Protein AF-A0A7S2WF99-F1 (afdb_monomer_lite)

pLDDT: mean 79.45, std 15.87, range [31.8, 95.88]

Foldseek 3Di:
DDPPPPPPPPPLPQPVDDDCVVLVDDPQAWEKAKQVADPRVRPSFAEAEAQWKDDWTKIFTPDLPAFDQFQKKAKDWDWDPVQDQVPQKDKAFPPQNRMRGRPHGIGIMMIGGYHPRDFDKTWIDMDMDTHGDPPDPDHRHDTHGIGIYGYHYDDPPPWDWDWPDFPDDDVPDDDTDIDTDTDTRD

Radius of gyration: 21.78 Å; chains: 1; bounding box: 72×34×75 Å

Secondary structure (DSSP, 8-state):
---------------TT--GGGGT--TTSB-EEETT-BTTTTBT-EEEETTEE---EEEEES-TTS--SSSEEEEEEEE-GGG--TT-EEEE-TTTTTEEETT-SEEEEEEEEPTTPPSEEEEEEEEEEEEPPTT-SS--BPPPPPEEEEEEPPPTT----EEPPPPP--TTPPPPPP-EE-TT--

Organism: NCBI:txid96639

Sequence (186 aa):
YNTASSSLAYTARSYGVLNRAYLGFTRSRKQLLVNSYNPQNMNNRIVVWDCSQTKDIVISTESTSKPLSAKKVVFTPTTNTRTSDSGKLAYTSEINSFTLWQDEYSINFRVAAKIDLSKGLYYIDWTIDESRQDGLSDNAYNKPVKTLVEVVAKTSKKYKFAVSTIPAVYKGGESAPLKISIDNAP

Structure (mmCIF, N/CA/C/O backbone):
data_AF-A0A7S2WF99-F1
#
_entry.id   AF-A0A7S2WF99-F1
#
loop_
_atom_site.group_PDB
_atom_site.id
_atom_site.type_symbol
_atom_site.label_atom_id
_atom_site.label_alt_id
_atom_site.label_comp_id
_atom_site.label_asym_id
_atom_site.label_entity_id
_atom_site.label_seq_id
_atom_site.pdbx_PDB_ins_code
_atom_site.Cartn_x
_atom_site.Cartn_y
_atom_site.Cartn_z
_atom_site.occupancy
_atom_site.B_iso_or_equiv
_atom_site.auth_seq_id
_atom_site.auth_comp_id
_atom_site.auth_asym_id
_atom_site.auth_atom_id
_atom_site.pdbx_PDB_model_num
ATOM 1 N N . TYR A 1 1 ? 10.616 2.232 49.472 1.00 34.25 1 TYR A N 1
ATOM 2 C CA . TYR A 1 1 ? 9.801 1.908 48.286 1.00 34.25 1 TYR A CA 1
ATOM 3 C C . TYR A 1 1 ? 10.646 2.151 47.049 1.00 34.25 1 TYR A C 1
ATOM 5 O O . TYR A 1 1 ? 10.997 3.289 46.779 1.00 34.25 1 TYR A O 1
ATOM 13 N N . ASN A 1 2 ? 11.081 1.070 46.402 1.00 31.80 2 ASN A N 1
ATOM 14 C CA . ASN A 1 2 ? 12.032 1.067 45.291 1.00 31.80 2 ASN A CA 1
ATOM 15 C C . ASN A 1 2 ? 11.233 1.121 43.977 1.00 31.80 2 ASN A C 1
ATOM 17 O O . ASN A 1 2 ? 10.529 0.163 43.661 1.00 31.80 2 ASN A O 1
ATOM 21 N N . THR A 1 3 ? 11.279 2.228 43.236 1.00 40.91 3 THR A N 1
ATOM 22 C CA . THR A 1 3 ? 10.693 2.309 41.892 1.00 40.91 3 THR A CA 1
ATOM 23 C C . THR A 1 3 ? 11.719 1.805 40.887 1.00 40.91 3 THR A C 1
ATOM 25 O O . THR A 1 3 ? 12.561 2.548 40.390 1.00 40.91 3 THR A O 1
ATOM 28 N N . ALA A 1 4 ? 11.652 0.509 40.586 1.00 40.47 4 ALA A N 1
ATOM 29 C CA . ALA A 1 4 ? 12.336 -0.055 39.434 1.00 40.47 4 ALA A CA 1
ATOM 30 C C . ALA A 1 4 ? 11.745 0.576 38.163 1.00 40.47 4 ALA A C 1
ATOM 32 O O . ALA A 1 4 ? 10.717 0.141 37.649 1.00 40.47 4 ALA A O 1
ATOM 33 N N . SER A 1 5 ? 12.385 1.638 37.673 1.00 44.16 5 SER A N 1
ATOM 34 C CA . SER A 1 5 ? 12.210 2.095 36.300 1.00 44.16 5 SER A CA 1
ATOM 35 C C . SER A 1 5 ? 12.820 1.023 35.406 1.00 44.16 5 SER A C 1
ATOM 37 O O . SER A 1 5 ? 14.033 0.981 35.199 1.00 44.16 5 SER A O 1
ATOM 39 N N . SER A 1 6 ? 11.992 0.090 34.937 1.00 44.34 6 SER A N 1
ATOM 40 C CA . SER A 1 6 ? 12.369 -0.822 33.866 1.00 44.34 6 SER A CA 1
ATOM 41 C C . SER A 1 6 ? 12.525 0.011 32.596 1.00 44.34 6 SER A C 1
ATOM 43 O O . SER A 1 6 ? 11.575 0.168 31.822 1.00 44.34 6 SER A O 1
ATOM 45 N N . SER A 1 7 ? 13.708 0.591 32.390 1.00 47.19 7 SER A N 1
ATOM 46 C CA . SER A 1 7 ? 14.093 1.060 31.070 1.00 47.19 7 SER A CA 1
ATOM 47 C C . SER A 1 7 ? 14.079 -0.172 30.169 1.00 47.19 7 SER A C 1
ATOM 49 O O . SER A 1 7 ? 14.933 -1.053 30.244 1.00 47.19 7 SER A O 1
ATOM 51 N N . LEU A 1 8 ? 13.028 -0.293 29.359 1.00 47.69 8 LEU A N 1
ATOM 52 C CA . LEU A 1 8 ? 13.036 -1.195 28.220 1.00 47.69 8 LEU A CA 1
ATOM 53 C C . LEU A 1 8 ? 14.252 -0.776 27.396 1.00 47.69 8 LEU A C 1
ATOM 55 O O . LEU A 1 8 ? 14.248 0.283 26.769 1.00 47.69 8 LEU A O 1
ATOM 59 N N . ALA A 1 9 ? 15.328 -1.554 27.490 1.00 40.69 9 ALA A N 1
ATOM 60 C CA . ALA A 1 9 ? 16.540 -1.344 26.727 1.00 40.69 9 ALA A CA 1
ATOM 61 C C . ALA A 1 9 ? 16.205 -1.611 25.257 1.00 40.69 9 ALA A C 1
ATOM 63 O O . ALA A 1 9 ? 16.374 -2.716 24.743 1.00 40.69 9 ALA A O 1
ATOM 64 N N . TYR A 1 10 ? 15.670 -0.602 24.573 1.00 42.94 10 TYR A N 1
ATOM 65 C CA . TYR A 1 10 ? 15.551 -0.629 23.129 1.00 42.94 10 TYR A CA 1
ATOM 66 C C . TYR A 1 10 ? 16.974 -0.682 22.583 1.00 42.94 10 TYR A C 1
ATOM 68 O O . TYR A 1 10 ? 17.697 0.312 22.585 1.00 42.94 10 TYR A O 1
ATOM 76 N N . THR A 1 11 ? 17.396 -1.862 22.130 1.00 42.25 11 THR A N 1
ATOM 77 C CA . THR A 1 11 ? 18.611 -1.996 21.326 1.00 42.25 11 THR A CA 1
ATOM 78 C C . THR A 1 11 ? 18.305 -1.398 19.956 1.00 42.25 11 THR A C 1
ATOM 80 O O . THR A 1 11 ? 17.969 -2.104 19.007 1.00 42.25 11 THR A O 1
ATOM 83 N N . ALA A 1 12 ? 18.341 -0.071 19.859 1.00 47.31 12 ALA A N 1
ATOM 84 C CA . ALA A 1 12 ? 18.251 0.617 18.586 1.00 47.31 12 ALA A CA 1
ATOM 85 C C . ALA A 1 12 ? 19.582 0.410 17.857 1.00 47.31 12 ALA A C 1
ATOM 87 O O . ALA A 1 12 ? 20.605 0.986 18.218 1.00 47.31 12 ALA A O 1
ATOM 88 N N . ARG A 1 13 ? 19.587 -0.452 16.837 1.00 49.25 13 ARG A N 1
ATOM 89 C CA . ARG A 1 13 ? 20.721 -0.546 15.914 1.00 49.25 13 ARG A CA 1
ATOM 90 C C . ARG A 1 13 ? 20.650 0.665 14.984 1.00 49.25 13 ARG A C 1
ATOM 92 O O . ARG A 1 13 ? 19.796 0.720 14.104 1.00 49.25 13 ARG A O 1
ATOM 99 N N . SER A 1 14 ? 21.499 1.663 15.219 1.00 44.69 14 SER A N 1
ATOM 100 C CA . SER A 1 14 ? 21.560 2.886 14.417 1.00 44.69 14 SER A CA 1
ATOM 101 C C . SER A 1 14 ? 22.233 2.610 13.070 1.00 44.69 14 SER A C 1
ATOM 103 O O . SER A 1 14 ? 23.435 2.751 12.883 1.00 44.69 14 SER A O 1
ATOM 105 N N . TYR A 1 15 ? 21.434 2.228 12.083 1.00 55.12 15 TYR A N 1
ATOM 106 C CA . TYR A 1 15 ? 21.870 2.068 10.698 1.00 55.12 15 TYR A CA 1
ATOM 107 C C . TYR A 1 15 ? 21.683 3.364 9.895 1.00 55.12 15 TYR A C 1
ATOM 109 O O . TYR A 1 15 ? 21.135 3.345 8.796 1.00 55.12 15 TYR A O 1
ATOM 117 N N . GLY A 1 16 ? 22.106 4.501 10.463 1.00 53.09 16 GLY A N 1
ATOM 118 C CA . GLY A 1 16 ? 21.760 5.845 9.973 1.00 53.09 16 GLY A CA 1
ATOM 119 C C . GLY A 1 16 ? 22.173 6.145 8.527 1.00 53.09 16 GLY A C 1
ATOM 120 O O . GLY A 1 16 ? 21.598 7.040 7.920 1.00 53.09 16 GLY A O 1
ATOM 121 N N . VAL A 1 17 ? 23.126 5.387 7.967 1.00 58.69 17 VAL A N 1
ATOM 122 C CA . VAL A 1 17 ? 23.560 5.493 6.565 1.00 58.69 17 VAL A CA 1
ATOM 123 C C . VAL A 1 17 ? 23.993 4.115 6.030 1.00 58.69 17 VAL A C 1
ATOM 125 O O . VAL A 1 17 ? 25.152 3.902 5.679 1.00 58.69 17 VAL A O 1
ATOM 128 N N . LEU A 1 18 ? 23.098 3.121 5.996 1.00 62.00 18 LEU A N 1
ATOM 129 C CA . LEU A 1 18 ? 23.400 1.883 5.259 1.00 62.00 18 LEU A CA 1
ATOM 130 C C . LEU A 1 18 ? 23.209 2.086 3.752 1.00 62.00 18 LEU A C 1
ATOM 132 O O . LEU A 1 18 ? 22.258 2.729 3.305 1.00 62.00 18 LEU A O 1
ATOM 136 N N . ASN A 1 19 ? 24.094 1.475 2.962 1.00 67.56 19 ASN A N 1
ATOM 137 C CA . ASN A 1 19 ? 23.971 1.427 1.507 1.00 67.56 19 ASN A CA 1
ATOM 138 C C . ASN A 1 19 ? 22.624 0.790 1.105 1.00 67.56 19 ASN A C 1
ATOM 140 O O . ASN A 1 19 ? 22.211 -0.219 1.673 1.00 67.56 19 ASN A O 1
ATOM 144 N N . ARG A 1 20 ? 21.951 1.345 0.093 1.00 68.69 20 ARG A N 1
ATOM 145 C CA . ARG A 1 20 ? 20.668 0.846 -0.440 1.00 68.69 20 ARG A CA 1
ATOM 146 C C . ARG A 1 20 ? 20.719 -0.627 -0.867 1.00 68.69 20 ARG A C 1
ATOM 148 O O . ARG A 1 20 ? 19.699 -1.307 -0.798 1.00 68.69 20 ARG A O 1
ATOM 155 N N . ALA A 1 21 ? 21.900 -1.143 -1.211 1.00 67.25 21 ALA A N 1
ATOM 156 C CA . ALA A 1 21 ? 22.116 -2.568 -1.464 1.00 67.25 21 ALA A CA 1
ATOM 157 C C . ALA A 1 21 ? 21.707 -3.465 -0.276 1.00 67.25 21 ALA A C 1
ATOM 159 O O . ALA A 1 21 ? 21.207 -4.565 -0.494 1.00 67.25 21 ALA A O 1
ATOM 160 N N . TYR A 1 22 ? 21.820 -2.986 0.971 1.00 69.25 22 TYR A N 1
ATOM 161 C CA . TYR A 1 22 ? 21.374 -3.719 2.168 1.00 69.25 22 TYR A CA 1
ATOM 162 C C . TYR A 1 22 ? 19.854 -3.900 2.240 1.00 69.25 22 TYR A C 1
ATOM 164 O O . TYR A 1 22 ? 19.371 -4.790 2.934 1.00 69.25 22 TYR A O 1
ATOM 172 N N . LEU A 1 23 ? 19.097 -3.072 1.518 1.00 74.00 23 LEU A N 1
ATOM 173 C CA . LEU A 1 23 ? 17.644 -3.177 1.394 1.00 74.00 23 LEU A CA 1
ATOM 174 C C . LEU A 1 23 ? 17.227 -3.984 0.153 1.00 74.00 23 LEU A C 1
ATOM 176 O O . LEU A 1 23 ? 16.040 -4.068 -0.154 1.00 74.00 23 LEU A O 1
ATOM 180 N N . GLY A 1 24 ? 18.193 -4.580 -0.558 1.00 73.06 24 GLY A N 1
ATOM 181 C CA . GLY A 1 24 ? 17.956 -5.384 -1.755 1.00 73.06 24 GLY A CA 1
ATOM 182 C C . GLY A 1 24 ? 17.803 -4.574 -3.044 1.00 73.06 24 GLY A C 1
ATOM 183 O O . GLY A 1 24 ? 17.372 -5.130 -4.051 1.00 73.06 24 GLY A O 1
ATOM 184 N N . PHE A 1 25 ? 18.151 -3.282 -3.044 1.00 79.06 25 PHE A N 1
ATOM 185 C CA . PHE A 1 25 ? 18.142 -2.473 -4.264 1.00 79.06 25 PHE A CA 1
ATOM 186 C C . PHE A 1 25 ? 19.405 -2.708 -5.093 1.00 79.06 25 PHE A C 1
ATOM 188 O O . PHE A 1 25 ? 20.525 -2.515 -4.615 1.00 79.06 25 PHE A O 1
ATOM 195 N N . THR A 1 26 ? 19.229 -3.082 -6.359 1.00 75.88 26 THR A N 1
ATOM 196 C CA . THR A 1 26 ? 20.331 -3.186 -7.323 1.00 75.88 26 THR A CA 1
ATOM 197 C C . THR A 1 26 ? 20.590 -1.838 -7.996 1.00 75.88 26 THR A C 1
ATOM 199 O O . THR A 1 26 ? 19.666 -1.059 -8.219 1.00 75.88 26 THR A O 1
ATOM 202 N N . ARG A 1 27 ? 21.849 -1.559 -8.367 1.00 69.69 27 ARG A N 1
ATOM 203 C CA . ARG A 1 27 ? 22.227 -0.308 -9.058 1.00 69.69 27 ARG A CA 1
ATOM 204 C C . ARG A 1 27 ? 21.633 -0.172 -10.465 1.00 69.69 27 ARG A C 1
ATOM 206 O O . ARG A 1 27 ? 21.564 0.936 -10.978 1.00 69.69 27 ARG A O 1
ATOM 213 N N . SER A 1 28 ? 21.237 -1.281 -11.088 1.00 78.19 28 SER A N 1
ATOM 214 C CA . SER A 1 28 ? 20.716 -1.318 -12.459 1.00 78.19 28 SER A CA 1
ATOM 215 C C . SER A 1 28 ? 19.230 -0.975 -12.570 1.00 78.19 28 SER A C 1
ATOM 217 O O . SER A 1 28 ? 18.749 -0.751 -13.676 1.00 78.19 28 SER A O 1
ATOM 219 N N . ARG A 1 29 ? 18.494 -0.936 -11.453 1.00 84.62 29 ARG A N 1
ATOM 220 C CA . ARG A 1 29 ? 17.038 -0.762 -11.438 1.00 84.62 29 ARG A CA 1
ATOM 221 C C . ARG A 1 29 ? 16.628 0.446 -10.604 1.00 84.62 29 ARG A C 1
ATOM 223 O O . ARG A 1 29 ? 17.193 0.717 -9.545 1.00 84.62 29 ARG A O 1
ATOM 230 N N . LYS A 1 30 ? 15.607 1.155 -11.073 1.00 87.31 30 LYS A N 1
ATOM 231 C CA . LYS A 1 30 ? 15.006 2.322 -10.423 1.00 87.31 30 LYS A CA 1
ATOM 232 C C . LYS A 1 30 ? 14.176 1.903 -9.209 1.00 87.31 30 LYS A C 1
ATOM 234 O O . LYS A 1 30 ? 13.649 0.791 -9.151 1.00 87.31 30 LYS A O 1
ATOM 239 N N . GLN A 1 31 ? 14.061 2.795 -8.228 1.00 87.44 31 GLN A N 1
ATOM 240 C CA . GLN A 1 31 ? 13.310 2.534 -7.002 1.00 87.44 31 GLN A CA 1
ATOM 241 C C . GLN A 1 31 ? 11.874 3.061 -7.088 1.00 87.44 31 GLN A C 1
ATOM 243 O O . GLN A 1 31 ? 11.608 4.135 -7.631 1.00 87.44 31 GLN A O 1
ATOM 248 N N . LEU A 1 32 ? 10.974 2.287 -6.486 1.00 90.69 32 LEU A N 1
ATOM 249 C CA . LEU A 1 32 ? 9.602 2.662 -6.180 1.00 90.69 32 LEU A CA 1
ATOM 250 C C . LEU A 1 32 ? 9.495 2.931 -4.673 1.00 90.69 32 LEU A C 1
ATOM 252 O O . LEU A 1 32 ? 10.067 2.201 -3.854 1.00 90.69 32 LEU A O 1
ATOM 256 N N . LEU A 1 33 ? 8.802 4.004 -4.317 1.00 91.56 33 LEU A N 1
ATOM 257 C CA . LEU A 1 33 ? 8.634 4.492 -2.955 1.00 91.56 33 LEU A CA 1
ATOM 258 C C . LEU A 1 33 ? 7.179 4.322 -2.536 1.00 91.56 33 LEU A C 1
ATOM 260 O O . LEU A 1 33 ? 6.276 4.750 -3.241 1.00 91.56 33 LEU A O 1
ATOM 264 N N . VAL A 1 34 ? 6.961 3.729 -1.365 1.00 93.62 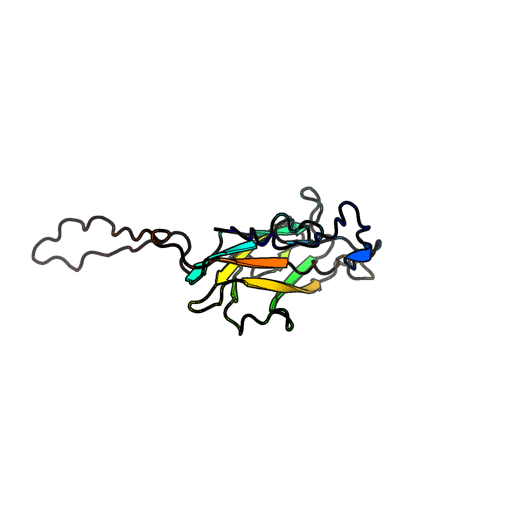34 VAL A N 1
ATOM 265 C CA . VAL A 1 34 ? 5.637 3.601 -0.746 1.00 93.62 34 VAL A CA 1
ATOM 266 C C . VAL A 1 34 ? 5.643 4.459 0.505 1.00 93.62 34 VAL A C 1
ATOM 268 O O . VAL A 1 34 ? 6.455 4.226 1.400 1.00 93.62 34 VAL A O 1
ATOM 271 N N . ASN A 1 35 ? 4.780 5.471 0.547 1.00 94.31 35 ASN A N 1
ATOM 272 C CA . ASN A 1 35 ? 4.708 6.485 1.601 1.00 94.31 35 ASN A CA 1
ATOM 273 C C . ASN A 1 35 ? 6.046 7.188 1.903 1.00 94.31 35 ASN A C 1
ATOM 275 O O . ASN A 1 35 ? 6.250 7.677 3.010 1.00 94.31 35 ASN A O 1
ATOM 279 N N . SER A 1 36 ? 7.014 7.157 0.980 1.00 91.06 36 SER A N 1
ATOM 280 C CA . SER A 1 36 ? 8.409 7.536 1.264 1.00 91.06 36 SER A CA 1
ATOM 281 C C . SER A 1 36 ? 8.964 6.867 2.535 1.00 91.06 36 SER A C 1
ATOM 283 O O . SER A 1 36 ? 9.724 7.477 3.294 1.00 91.06 36 SER A O 1
ATOM 285 N N . TYR A 1 37 ? 8.544 5.624 2.799 1.00 91.44 37 TYR A N 1
ATOM 286 C CA . TYR A 1 37 ? 8.925 4.860 3.980 1.00 91.44 37 TYR A CA 1
ATOM 287 C C . TYR A 1 37 ? 10.422 4.560 3.978 1.00 91.44 37 TYR A C 1
ATOM 289 O O . TYR A 1 37 ? 10.958 4.008 3.012 1.00 91.44 37 TYR A O 1
ATOM 297 N N . ASN A 1 38 ? 11.089 4.882 5.087 1.00 87.38 38 ASN A N 1
ATOM 298 C CA . ASN A 1 38 ? 12.486 4.534 5.295 1.00 87.38 38 ASN A CA 1
ATOM 299 C C . ASN A 1 38 ? 12.595 3.391 6.324 1.00 87.38 38 ASN A C 1
ATOM 301 O O . ASN A 1 38 ? 12.381 3.616 7.516 1.00 87.38 38 ASN A O 1
ATOM 305 N N . PRO A 1 39 ? 12.974 2.169 5.907 1.00 84.56 39 PRO A N 1
ATOM 306 C CA . PRO A 1 39 ? 13.076 1.024 6.811 1.00 84.56 39 PRO A CA 1
ATOM 307 C C . PRO A 1 39 ? 14.236 1.117 7.815 1.00 84.56 39 PRO A C 1
ATOM 309 O O . PRO A 1 39 ? 14.233 0.383 8.798 1.00 84.56 39 PRO A O 1
ATOM 312 N N . GLN A 1 40 ? 15.224 1.996 7.603 1.00 82.94 40 GLN A N 1
ATOM 313 C CA . GLN A 1 40 ? 16.404 2.118 8.474 1.00 82.94 40 GLN A CA 1
ATOM 314 C C . GLN A 1 40 ? 16.092 2.840 9.787 1.00 82.94 40 GLN A C 1
ATOM 316 O O . GLN A 1 40 ? 16.649 2.505 10.828 1.00 82.94 40 GLN A O 1
ATOM 321 N N . ASN A 1 41 ? 15.206 3.834 9.733 1.00 83.56 41 ASN A N 1
ATOM 322 C CA . ASN A 1 41 ? 14.788 4.638 10.885 1.00 83.56 41 ASN A CA 1
ATOM 323 C C . ASN A 1 41 ? 13.273 4.579 11.135 1.00 83.56 41 ASN A C 1
ATOM 325 O O . ASN A 1 41 ? 12.775 5.237 12.041 1.00 83.56 41 ASN A O 1
ATOM 329 N N . MET A 1 42 ? 12.546 3.778 10.349 1.00 86.69 42 MET A N 1
ATOM 330 C CA . MET A 1 42 ? 11.092 3.613 10.404 1.00 86.69 42 MET A CA 1
ATOM 331 C C . MET A 1 42 ? 10.299 4.910 10.158 1.00 86.69 42 MET A C 1
ATOM 333 O O . MET A 1 42 ? 9.113 4.985 10.504 1.00 86.69 42 MET A O 1
ATOM 337 N N . ASN A 1 43 ? 10.922 5.922 9.546 1.00 88.62 43 ASN A N 1
ATOM 338 C CA . ASN A 1 43 ? 10.244 7.164 9.191 1.00 88.62 43 ASN A CA 1
ATOM 339 C C . ASN A 1 43 ? 9.182 6.912 8.123 1.00 88.62 43 ASN A C 1
ATOM 341 O O . ASN A 1 43 ? 9.361 6.083 7.230 1.00 88.62 43 ASN A O 1
ATOM 345 N N . ASN A 1 44 ? 8.085 7.664 8.215 1.00 90.94 44 ASN A N 1
ATOM 346 C CA . ASN A 1 44 ? 6.911 7.539 7.350 1.00 90.94 44 ASN A CA 1
ATOM 347 C C . ASN A 1 44 ? 6.292 6.130 7.348 1.00 90.94 44 ASN A C 1
ATOM 349 O O . ASN A 1 44 ? 5.772 5.661 6.334 1.00 90.94 44 ASN A O 1
ATOM 353 N N . ARG A 1 45 ? 6.345 5.422 8.485 1.00 93.69 45 ARG A N 1
ATOM 354 C CA . ARG A 1 45 ? 5.524 4.218 8.673 1.00 93.69 45 ARG A CA 1
ATOM 355 C C . ARG A 1 45 ? 4.042 4.576 8.573 1.00 93.69 45 ARG A C 1
ATOM 357 O O . ARG A 1 45 ? 3.634 5.684 8.925 1.00 93.69 45 ARG A O 1
ATOM 364 N N . ILE A 1 46 ? 3.240 3.629 8.114 1.00 94.50 46 ILE A N 1
ATOM 365 C CA . ILE A 1 46 ? 1.795 3.799 8.011 1.00 94.50 46 ILE A CA 1
ATOM 366 C C . ILE A 1 46 ? 1.205 3.580 9.400 1.00 94.50 46 ILE A C 1
ATOM 368 O O . ILE A 1 46 ? 1.460 2.550 10.011 1.00 94.50 46 ILE A O 1
ATOM 372 N N . VAL A 1 47 ? 0.423 4.530 9.903 1.00 92.81 47 VAL A N 1
ATOM 373 C CA . VAL A 1 47 ? -0.253 4.396 11.198 1.00 92.81 47 VAL A CA 1
ATOM 374 C C . VAL A 1 47 ? -1.749 4.300 10.953 1.00 92.81 47 VAL A C 1
ATOM 376 O O . VAL A 1 47 ? -2.358 5.232 10.422 1.00 92.81 47 VAL A O 1
ATOM 379 N N . VAL A 1 48 ? -2.342 3.181 11.354 1.00 91.56 48 VAL A N 1
ATOM 380 C CA . VAL A 1 48 ? -3.778 2.918 11.239 1.00 91.56 48 VAL A CA 1
ATOM 381 C C . VAL A 1 48 ? -4.339 2.582 12.614 1.00 91.56 48 VAL A C 1
ATOM 383 O O . VAL A 1 48 ? -3.647 2.044 13.477 1.00 91.56 48 VAL A O 1
ATOM 386 N N . TRP A 1 49 ? -5.588 2.958 12.848 1.00 87.69 49 TRP A N 1
ATOM 387 C CA . TRP A 1 49 ? -6.255 2.674 14.109 1.00 87.69 49 TRP A CA 1
ATOM 388 C C . TRP A 1 49 ? -7.134 1.454 13.919 1.00 87.69 49 TRP A C 1
ATOM 390 O O . TRP A 1 49 ? -7.668 1.240 12.833 1.00 87.69 49 TRP A O 1
ATOM 400 N N . ASP A 1 50 ? -7.291 0.666 14.973 1.00 84.62 50 ASP A N 1
ATOM 401 C CA . ASP A 1 50 ? -8.233 -0.446 14.941 1.00 84.62 50 ASP A CA 1
ATOM 402 C C . ASP A 1 50 ? -9.642 0.041 14.535 1.00 84.62 50 ASP A C 1
ATOM 404 O O . ASP A 1 50 ? -10.127 1.090 14.997 1.00 84.62 50 ASP A O 1
ATOM 408 N N . CYS A 1 51 ? -10.279 -0.721 13.643 1.00 85.25 51 CYS A N 1
ATOM 409 C CA . CYS A 1 51 ? -11.567 -0.412 13.025 1.00 85.25 51 CYS A CA 1
ATOM 410 C C . CYS A 1 51 ? -11.578 0.915 12.227 1.00 85.25 51 CYS A C 1
ATOM 412 O O . CYS A 1 51 ? -12.595 1.612 12.213 1.00 85.25 51 CYS A O 1
ATOM 414 N N . SER A 1 52 ? -10.458 1.293 11.597 1.00 86.62 52 SER A N 1
ATOM 415 C CA . SER A 1 52 ? -10.299 2.543 10.835 1.00 86.62 52 SER A CA 1
ATOM 416 C C . SER A 1 52 ? -9.644 2.325 9.479 1.00 86.62 52 SER A C 1
ATOM 418 O O . SER A 1 52 ? -8.920 1.353 9.268 1.00 86.62 52 SER A O 1
ATOM 420 N N . GLN A 1 53 ? -9.806 3.315 8.601 1.00 90.69 53 GLN A N 1
ATOM 421 C CA . GLN A 1 53 ? -9.002 3.470 7.391 1.00 90.69 53 GLN A CA 1
ATOM 422 C C . GLN A 1 53 ? -7.995 4.625 7.540 1.00 90.69 53 GLN A C 1
ATOM 424 O O . GLN A 1 53 ? -8.175 5.527 8.365 1.00 90.69 53 GLN A O 1
ATOM 429 N N . THR A 1 54 ? -6.896 4.584 6.791 1.00 91.81 54 THR A N 1
ATOM 430 C CA . THR A 1 54 ? -5.968 5.711 6.641 1.00 91.81 54 THR A CA 1
ATOM 431 C C . THR A 1 54 ? -6.496 6.740 5.641 1.00 91.81 54 THR A C 1
ATOM 433 O O . THR A 1 54 ? -7.374 6.452 4.834 1.00 91.81 54 THR A O 1
ATOM 436 N N . LYS A 1 55 ? -5.886 7.930 5.629 1.00 90.06 55 LYS A N 1
ATOM 437 C CA . LYS A 1 55 ? -5.956 8.824 4.463 1.00 90.06 55 LYS A CA 1
ATOM 438 C C . LYS A 1 55 ? -5.198 8.218 3.276 1.00 90.06 55 LYS A C 1
ATOM 440 O O . LYS A 1 55 ? -4.539 7.188 3.432 1.00 90.06 55 LYS A O 1
ATOM 445 N N . ASP A 1 56 ? -5.280 8.881 2.125 1.00 93.06 56 ASP A N 1
ATOM 446 C CA . ASP A 1 56 ? -4.525 8.516 0.927 1.00 93.06 56 ASP A CA 1
ATOM 447 C C . ASP A 1 56 ? -3.021 8.474 1.214 1.00 93.06 56 ASP A C 1
ATOM 449 O O . ASP A 1 56 ? -2.435 9.406 1.771 1.00 93.06 56 ASP A O 1
ATOM 453 N N . ILE A 1 57 ? -2.418 7.358 0.829 1.00 94.94 57 ILE A N 1
ATOM 454 C CA . ILE A 1 57 ? -0.998 7.057 0.925 1.00 94.94 57 ILE A CA 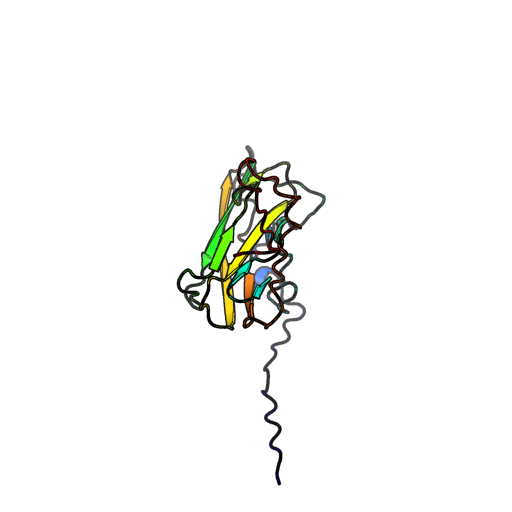1
ATOM 455 C C . ILE A 1 57 ? -0.460 6.964 -0.492 1.00 94.94 57 ILE A C 1
ATOM 457 O O . ILE A 1 57 ? -1.050 6.310 -1.350 1.00 94.94 57 ILE A O 1
ATOM 461 N N . VAL A 1 58 ? 0.683 7.596 -0.723 1.00 94.44 58 VAL A N 1
ATOM 462 C CA . VAL A 1 58 ? 1.257 7.730 -2.058 1.00 94.44 58 VAL A CA 1
ATOM 463 C C . VAL A 1 58 ? 2.218 6.578 -2.349 1.00 94.44 58 VAL A C 1
ATOM 465 O O . VAL A 1 58 ? 3.080 6.255 -1.528 1.00 94.44 58 VAL A O 1
ATOM 468 N N . ILE A 1 59 ? 2.108 5.990 -3.538 1.00 93.75 59 ILE A N 1
ATOM 469 C CA . ILE A 1 59 ? 3.158 5.182 -4.164 1.00 93.75 59 ILE A CA 1
ATOM 470 C C . ILE A 1 59 ? 3.708 5.995 -5.329 1.00 93.75 59 ILE A C 1
ATOM 472 O O . ILE A 1 59 ? 2.943 6.412 -6.195 1.00 93.75 59 ILE A O 1
ATOM 476 N N . SER A 1 60 ? 5.015 6.227 -5.365 1.00 91.62 60 SER A N 1
ATOM 477 C CA . SER A 1 60 ? 5.654 7.049 -6.393 1.00 91.62 60 SER A CA 1
ATOM 478 C C . SER A 1 60 ? 6.952 6.431 -6.894 1.00 91.62 60 SER A C 1
ATOM 480 O O . SER A 1 60 ? 7.526 5.524 -6.283 1.00 91.62 60 SER A O 1
ATOM 482 N N . THR A 1 61 ? 7.464 6.957 -8.000 1.00 88.50 61 THR A N 1
ATOM 483 C CA . THR A 1 61 ? 8.868 6.745 -8.357 1.00 88.50 61 THR A CA 1
ATOM 484 C C . THR A 1 61 ? 9.771 7.593 -7.447 1.00 88.50 61 THR A C 1
ATOM 486 O O . THR A 1 61 ? 9.310 8.481 -6.726 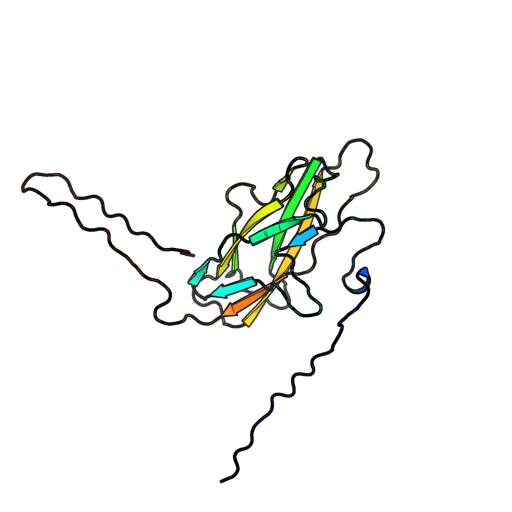1.00 88.50 61 THR A O 1
ATOM 489 N N . GLU A 1 62 ? 11.078 7.324 -7.453 1.00 81.75 62 GLU A N 1
ATOM 490 C CA . GLU A 1 62 ? 12.062 8.142 -6.725 1.00 81.75 62 GLU A CA 1
ATOM 491 C C . GLU A 1 62 ? 12.139 9.599 -7.223 1.00 81.75 62 GLU A C 1
ATOM 493 O O . GLU A 1 62 ? 12.580 10.482 -6.492 1.00 81.75 62 GLU A O 1
ATOM 498 N N . SER A 1 63 ? 11.709 9.869 -8.458 1.00 75.62 63 SER A N 1
ATOM 499 C CA . SER A 1 63 ? 11.795 11.191 -9.071 1.00 75.62 63 SER A CA 1
ATOM 500 C C . SER A 1 63 ? 10.403 11.729 -9.363 1.00 75.62 63 SER A C 1
ATOM 502 O O . SER A 1 63 ? 9.725 11.270 -10.272 1.00 75.62 63 SER A O 1
ATOM 504 N N . THR A 1 64 ? 10.012 12.778 -8.645 1.00 69.81 64 THR A N 1
ATOM 505 C CA . THR A 1 64 ? 8.744 13.492 -8.868 1.00 69.81 64 THR A CA 1
ATOM 506 C C . THR A 1 64 ? 8.690 14.254 -10.194 1.00 69.81 64 THR A C 1
ATOM 508 O O . THR A 1 64 ? 7.635 14.742 -10.572 1.00 69.81 64 THR A O 1
ATOM 511 N N . SER A 1 65 ? 9.819 14.371 -10.896 1.00 76.12 65 SER A N 1
ATOM 512 C CA . SER A 1 65 ? 9.955 15.090 -12.164 1.00 76.12 65 SER A CA 1
ATOM 513 C C . SER A 1 65 ? 10.140 14.174 -13.369 1.00 76.12 65 SER A C 1
ATOM 515 O O . SER A 1 65 ? 10.271 14.669 -14.488 1.00 76.12 65 SER A O 1
ATOM 517 N N . LYS A 1 66 ? 10.181 12.851 -13.166 1.00 76.44 66 LYS A N 1
ATOM 518 C CA . LYS A 1 66 ? 10.334 11.889 -14.256 1.00 76.44 66 LYS A CA 1
ATOM 519 C C . LYS A 1 66 ? 9.197 10.867 -14.230 1.00 76.44 66 LYS A C 1
ATOM 521 O O . LYS A 1 66 ? 9.041 10.188 -13.212 1.00 76.44 66 LYS A O 1
ATOM 526 N N . PRO A 1 67 ? 8.456 10.725 -15.342 1.00 80.75 67 PRO A N 1
ATOM 527 C CA . PRO A 1 67 ? 7.451 9.682 -15.475 1.00 80.75 67 PRO A CA 1
ATOM 528 C C . PRO A 1 67 ? 8.070 8.281 -15.387 1.00 80.75 67 PRO A C 1
ATOM 530 O O . PRO A 1 67 ? 9.301 8.097 -15.387 1.00 80.75 67 PRO A O 1
ATOM 533 N N . LEU A 1 68 ? 7.207 7.270 -15.322 1.00 88.25 68 LEU A N 1
ATOM 534 C CA . LEU A 1 68 ? 7.631 5.880 -15.416 1.00 88.25 68 LEU A CA 1
ATOM 535 C C . LEU A 1 68 ? 8.373 5.626 -16.743 1.00 88.25 68 LEU A C 1
ATOM 537 O O . LEU A 1 68 ? 8.043 6.151 -17.801 1.00 88.25 68 LEU A O 1
ATOM 541 N N . SER A 1 69 ? 9.411 4.792 -16.691 1.00 87.50 69 SER A N 1
ATOM 542 C CA . SER A 1 69 ? 10.123 4.319 -17.890 1.00 87.50 69 SER A CA 1
ATOM 543 C C . SER A 1 69 ? 9.486 3.075 -18.502 1.00 87.50 69 SER A C 1
ATOM 545 O O . SER A 1 69 ? 9.793 2.730 -19.633 1.00 87.50 69 SER A O 1
ATOM 547 N N . ALA A 1 70 ? 8.624 2.396 -17.749 1.00 89.12 70 ALA A N 1
ATOM 548 C CA . ALA A 1 70 ? 7.804 1.293 -18.228 1.00 89.12 70 ALA A CA 1
ATOM 549 C C . ALA A 1 70 ? 6.438 1.819 -18.700 1.00 89.12 70 ALA A C 1
ATOM 551 O O . ALA A 1 70 ? 6.023 2.898 -18.279 1.00 89.12 70 ALA A O 1
ATOM 552 N N . LYS A 1 71 ? 5.705 1.037 -19.510 1.00 91.62 71 LYS A N 1
ATOM 553 C CA . LYS A 1 71 ? 4.335 1.390 -19.938 1.00 91.62 71 LYS A CA 1
ATOM 554 C C . LYS A 1 71 ? 3.379 1.447 -18.741 1.00 91.62 71 LYS A C 1
ATOM 556 O O . LYS A 1 71 ? 2.532 2.333 -18.657 1.00 91.62 71 LYS A O 1
ATOM 561 N N . LYS A 1 72 ? 3.517 0.491 -17.816 1.00 92.88 72 LYS A N 1
ATOM 562 C CA . LYS A 1 72 ? 2.823 0.480 -16.521 1.00 92.88 72 LYS A CA 1
ATOM 563 C C . LYS A 1 72 ? 3.521 -0.429 -15.516 1.00 92.88 72 LYS A C 1
ATOM 565 O O . LYS A 1 72 ? 4.209 -1.377 -15.903 1.00 92.88 72 LYS A O 1
ATOM 570 N N . VAL A 1 73 ? 3.277 -0.172 -14.236 1.00 94.25 73 VAL A N 1
ATOM 571 C CA . VAL A 1 73 ? 3.668 -1.036 -13.118 1.00 94.25 73 VAL A CA 1
ATOM 572 C C . VAL A 1 73 ? 2.439 -1.318 -12.259 1.00 94.25 73 VAL A C 1
ATOM 574 O O . VAL A 1 73 ? 1.798 -0.388 -11.772 1.00 94.25 73 VAL A O 1
ATOM 577 N N . VAL A 1 74 ? 2.119 -2.595 -12.066 1.00 95.88 74 VAL A N 1
ATOM 578 C CA . VAL A 1 74 ? 1.030 -3.055 -11.197 1.00 95.88 74 VAL A CA 1
ATOM 579 C C . VAL A 1 74 ? 1.617 -3.494 -9.862 1.00 95.88 74 VAL A C 1
ATOM 581 O O . VAL A 1 74 ? 2.523 -4.324 -9.817 1.00 95.88 74 VAL A O 1
ATOM 584 N N . PHE A 1 75 ? 1.102 -2.944 -8.768 1.00 95.81 75 PHE A N 1
ATOM 585 C CA . PHE A 1 75 ? 1.513 -3.270 -7.409 1.00 95.81 75 PHE A CA 1
ATOM 586 C C . PHE A 1 75 ? 0.536 -4.268 -6.797 1.00 95.81 75 PHE A C 1
ATOM 588 O O . PHE A 1 75 ? -0.674 -4.080 -6.853 1.00 95.81 75 PHE A O 1
ATOM 595 N N . THR A 1 76 ? 1.053 -5.309 -6.154 1.00 95.69 76 THR A N 1
ATOM 596 C CA . THR A 1 76 ? 0.217 -6.236 -5.383 1.00 95.69 76 THR A CA 1
ATOM 597 C C . THR A 1 76 ? 0.688 -6.245 -3.928 1.00 95.69 76 THR A C 1
ATOM 599 O O . THR A 1 76 ? 1.773 -6.776 -3.646 1.00 95.69 76 THR A O 1
ATOM 602 N N . PRO A 1 77 ? -0.078 -5.627 -3.007 1.00 94.75 77 PRO A N 1
ATOM 603 C CA . PRO A 1 77 ? 0.204 -5.676 -1.580 1.00 94.75 77 PRO A CA 1
ATOM 604 C C . PRO A 1 77 ? -0.226 -7.023 -0.992 1.00 94.75 77 PRO A C 1
ATOM 606 O O . PRO A 1 77 ? -1.307 -7.534 -1.281 1.00 94.75 77 PRO A O 1
ATOM 609 N N . THR A 1 78 ? 0.616 -7.591 -0.137 1.00 92.38 78 THR A N 1
ATOM 610 C CA . THR A 1 78 ? 0.362 -8.862 0.552 1.00 92.38 78 THR A CA 1
ATOM 611 C C . THR A 1 78 ? 0.791 -8.771 2.009 1.00 92.38 78 THR A C 1
ATOM 613 O O . THR A 1 78 ? 1.704 -8.021 2.354 1.00 92.38 78 THR A O 1
ATOM 616 N N . THR A 1 79 ? 0.148 -9.539 2.883 1.00 88.50 79 THR A N 1
ATOM 617 C CA . THR A 1 79 ? 0.577 -9.635 4.279 1.00 88.50 79 THR A CA 1
ATOM 618 C C . THR A 1 79 ? 1.875 -10.428 4.380 1.00 88.50 79 THR A C 1
ATOM 620 O O . THR A 1 79 ? 2.000 -11.528 3.840 1.00 88.50 79 THR A O 1
ATOM 623 N N . ASN A 1 80 ? 2.829 -9.911 5.151 1.00 87.88 80 ASN A N 1
ATOM 624 C CA . ASN A 1 80 ? 4.028 -10.654 5.513 1.00 87.88 80 ASN A CA 1
ATOM 625 C C . ASN A 1 80 ? 3.705 -11.865 6.405 1.00 87.88 80 ASN A C 1
ATOM 627 O O . ASN A 1 80 ? 3.147 -11.733 7.494 1.00 87.88 80 ASN A O 1
ATOM 631 N N . THR A 1 81 ? 4.150 -13.047 5.984 1.00 85.50 81 THR A N 1
ATOM 632 C CA . THR A 1 81 ? 3.882 -14.322 6.669 1.00 85.50 81 THR A CA 1
ATOM 633 C C . THR A 1 81 ? 4.420 -14.402 8.100 1.00 85.50 81 THR A C 1
ATOM 635 O O . THR A 1 81 ? 3.868 -15.138 8.913 1.00 85.50 81 THR A O 1
ATOM 638 N N . ARG A 1 82 ? 5.471 -13.642 8.447 1.00 83.81 82 ARG A N 1
ATOM 639 C CA . ARG A 1 82 ? 6.048 -13.617 9.808 1.00 83.81 82 ARG A CA 1
ATOM 640 C C . ARG A 1 82 ? 5.271 -12.736 10.782 1.00 83.81 82 ARG A C 1
ATOM 642 O O . ARG A 1 82 ? 5.370 -12.929 11.987 1.00 83.81 82 ARG A O 1
ATOM 649 N N . THR A 1 83 ? 4.527 -11.766 10.264 1.00 84.88 83 THR A N 1
ATOM 650 C CA . THR A 1 83 ? 3.678 -10.849 11.031 1.00 84.88 83 THR A CA 1
ATOM 651 C C . THR A 1 83 ? 2.282 -10.898 10.428 1.00 84.88 83 THR A C 1
ATOM 653 O O . THR A 1 83 ? 1.808 -9.910 9.869 1.00 84.88 83 THR A O 1
ATOM 656 N N . SER A 1 84 ? 1.677 -12.088 10.457 1.00 86.56 84 SER A N 1
ATOM 657 C CA . SER A 1 84 ? 0.366 -12.307 9.858 1.00 86.56 84 SER A CA 1
ATOM 658 C C . SER A 1 84 ? -0.686 -11.449 10.556 1.00 86.56 84 SER A C 1
ATOM 660 O O . SER A 1 84 ? -0.833 -11.474 11.777 1.00 86.56 84 SER A O 1
ATOM 662 N N . ASP A 1 85 ? -1.441 -10.707 9.761 1.00 88.75 85 ASP A N 1
ATOM 663 C CA . ASP A 1 85 ? -2.620 -9.955 10.171 1.00 88.75 85 ASP A CA 1
ATOM 664 C C . ASP A 1 85 ? -3.895 -10.816 10.138 1.00 88.75 85 ASP A C 1
ATOM 666 O O . ASP A 1 85 ? -4.978 -10.326 10.444 1.00 88.75 85 ASP A O 1
ATOM 670 N N . SER A 1 86 ? -3.788 -12.093 9.744 1.00 88.31 86 SER A N 1
ATOM 671 C CA . SER A 1 86 ? -4.930 -12.989 9.509 1.00 88.31 86 SER A CA 1
ATOM 672 C C . SER A 1 86 ? -5.960 -12.429 8.509 1.00 88.31 86 SER A C 1
ATOM 674 O O . SER A 1 86 ? -7.156 -12.680 8.651 1.00 88.31 86 SER A O 1
ATOM 676 N N . GLY A 1 87 ? -5.521 -11.641 7.518 1.00 88.56 87 GLY A N 1
ATOM 677 C CA . GLY A 1 87 ? -6.403 -11.025 6.514 1.00 88.56 87 GLY A CA 1
ATOM 678 C C . GLY A 1 87 ? -7.269 -9.877 7.054 1.00 88.56 87 GLY A C 1
ATOM 679 O O . GLY A 1 87 ? -8.355 -9.594 6.522 1.00 88.56 87 GLY A O 1
ATOM 680 N N . LYS A 1 88 ? -6.830 -9.248 8.150 1.00 91.69 88 LYS A N 1
ATOM 681 C CA . LYS A 1 88 ? -7.525 -8.132 8.806 1.00 91.69 88 LYS A CA 1
ATOM 682 C C . LYS A 1 88 ? -7.021 -6.753 8.384 1.00 91.69 88 LYS A C 1
ATOM 684 O O . LYS A 1 88 ? -7.689 -5.770 8.694 1.00 91.69 88 LYS A O 1
ATOM 689 N N . LEU A 1 89 ? -5.913 -6.658 7.662 1.00 92.88 89 LEU A N 1
ATOM 690 C CA . LEU A 1 89 ? -5.542 -5.474 6.902 1.00 92.88 89 LEU A CA 1
ATOM 691 C C . LEU A 1 89 ? -6.128 -5.587 5.498 1.00 92.88 89 LEU A C 1
ATOM 693 O O . LEU A 1 89 ? -6.019 -6.613 4.828 1.00 92.88 89 LEU A O 1
ATOM 697 N N . ALA A 1 90 ? -6.767 -4.512 5.058 1.00 92.88 90 ALA A N 1
ATOM 698 C CA . ALA A 1 90 ? -7.254 -4.370 3.698 1.00 92.88 90 ALA A CA 1
ATOM 699 C C . ALA A 1 90 ? -6.531 -3.211 3.015 1.00 92.88 90 ALA A C 1
ATOM 701 O O . ALA A 1 90 ? -6.253 -2.181 3.633 1.00 92.88 90 ALA A O 1
ATOM 702 N N . TYR A 1 91 ? -6.245 -3.383 1.729 1.00 93.94 91 TYR A N 1
ATOM 703 C CA . TYR A 1 91 ? -5.559 -2.399 0.903 1.00 93.94 91 TYR A CA 1
ATOM 704 C C . TYR A 1 91 ? -6.483 -2.016 -0.247 1.00 93.94 91 TYR A C 1
ATOM 706 O O . TYR A 1 91 ? -6.967 -2.887 -0.965 1.00 93.94 91 TYR A O 1
ATOM 714 N N . THR A 1 92 ? -6.740 -0.724 -0.419 1.00 93.56 92 THR A N 1
ATOM 715 C CA . THR A 1 92 ? -7.675 -0.223 -1.438 1.00 93.56 92 THR A CA 1
ATOM 716 C C . THR A 1 92 ? -7.021 0.876 -2.261 1.00 93.56 92 THR A C 1
ATOM 718 O O . THR A 1 92 ? -6.307 1.712 -1.721 1.00 93.56 92 THR A O 1
ATOM 721 N N . SER A 1 93 ? -7.237 0.875 -3.574 1.00 92.81 93 SER A N 1
ATOM 722 C CA . SER A 1 93 ? -6.773 1.921 -4.492 1.00 92.81 93 SER A CA 1
ATOM 723 C C . SER A 1 93 ? -7.907 2.206 -5.470 1.00 92.81 93 SER A C 1
ATOM 725 O O . SER A 1 93 ? -8.082 1.480 -6.444 1.00 92.81 93 SER A O 1
ATOM 727 N N . GLU A 1 94 ? -8.732 3.206 -5.154 1.00 82.75 94 GLU A N 1
ATOM 728 C CA . GLU A 1 94 ? -10.011 3.438 -5.846 1.00 82.75 94 GLU A CA 1
ATOM 729 C C . GLU A 1 94 ? -9.830 3.888 -7.298 1.00 82.75 94 GLU A C 1
ATOM 731 O O . GLU A 1 94 ? -10.526 3.407 -8.184 1.00 82.75 94 GLU A O 1
ATOM 736 N N . ILE A 1 95 ? -8.883 4.793 -7.547 1.00 84.00 95 ILE A N 1
ATOM 737 C CA . ILE A 1 95 ? -8.713 5.418 -8.865 1.00 84.00 95 ILE A CA 1
ATOM 738 C C . ILE A 1 95 ? -7.883 4.520 -9.782 1.00 84.00 95 ILE A C 1
ATOM 740 O O . ILE A 1 95 ? -8.270 4.224 -10.908 1.00 84.00 95 ILE A O 1
ATOM 744 N N . ASN A 1 96 ? -6.730 4.070 -9.290 1.00 86.12 96 ASN A N 1
ATOM 745 C CA . ASN A 1 96 ? -5.708 3.456 -10.130 1.00 86.12 96 ASN A CA 1
ATOM 746 C C . ASN A 1 96 ? -5.676 1.928 -10.037 1.00 86.12 96 ASN A C 1
ATOM 748 O O . ASN A 1 96 ? -4.926 1.302 -10.783 1.00 86.12 96 ASN A O 1
ATOM 752 N N . SER A 1 97 ? -6.442 1.306 -9.129 1.00 92.75 97 SER A N 1
ATOM 753 C CA . SER A 1 97 ? -6.420 -0.150 -8.907 1.00 92.75 97 SER A CA 1
ATOM 754 C C . SER A 1 97 ? -4.994 -0.699 -8.763 1.00 92.75 97 SER A C 1
ATOM 756 O O . SER A 1 97 ? -4.629 -1.695 -9.384 1.00 92.75 97 SER A O 1
ATOM 758 N N . PHE A 1 98 ? -4.156 0.005 -7.994 1.00 94.75 98 PHE A N 1
ATOM 759 C CA . PHE A 1 98 ? -2.733 -0.307 -7.826 1.00 94.75 98 PHE A CA 1
ATOM 760 C C . PHE A 1 98 ? -1.910 -0.341 -9.130 1.00 94.75 98 PHE A C 1
ATOM 762 O O . PHE A 1 98 ? -0.869 -0.989 -9.181 1.00 94.75 98 PHE A O 1
ATOM 769 N N . THR A 1 99 ? -2.331 0.357 -10.182 1.00 95.12 99 THR A N 1
ATOM 770 C CA . THR A 1 99 ? -1.598 0.449 -11.453 1.00 95.12 99 THR A CA 1
ATOM 771 C C . THR A 1 99 ? -1.080 1.864 -11.662 1.00 95.12 99 THR A C 1
ATOM 773 O O . THR A 1 99 ? -1.873 2.785 -11.814 1.00 95.12 99 THR A O 1
ATOM 776 N N . LEU A 1 100 ? 0.242 2.030 -11.696 1.00 93.19 100 LEU A N 1
ATOM 777 C CA . LEU A 1 100 ? 0.890 3.287 -12.071 1.00 93.19 100 LEU A CA 1
ATOM 778 C C . LEU A 1 100 ? 1.199 3.255 -13.568 1.00 93.19 100 LEU A C 1
ATOM 780 O O . LEU A 1 100 ? 1.906 2.353 -14.035 1.00 93.19 100 LEU A O 1
ATOM 784 N N . TRP A 1 101 ? 0.662 4.216 -14.312 1.00 92.38 101 TRP A N 1
ATOM 785 C CA . TRP A 1 101 ? 0.849 4.321 -15.761 1.00 92.38 101 TRP A CA 1
ATOM 786 C C . TRP A 1 101 ? 2.050 5.185 -16.133 1.00 92.38 101 TRP A C 1
ATOM 788 O O . TRP A 1 101 ? 2.539 5.963 -15.318 1.00 92.38 101 TRP A O 1
ATOM 798 N N . GLN A 1 102 ? 2.524 5.045 -17.374 1.00 89.44 102 GLN A N 1
ATOM 799 C CA . GLN A 1 102 ? 3.693 5.765 -17.879 1.00 89.44 102 GLN A CA 1
ATOM 800 C C . GLN A 1 102 ? 3.654 7.268 -17.566 1.00 89.44 102 GLN A C 1
ATOM 802 O O . GLN A 1 102 ? 4.621 7.796 -17.027 1.00 89.44 102 GLN A O 1
ATOM 807 N N . ASP A 1 103 ? 2.524 7.921 -17.834 1.00 85.94 103 ASP A N 1
ATOM 808 C CA . ASP A 1 103 ? 2.361 9.374 -17.703 1.00 85.94 103 ASP A CA 1
ATOM 809 C C . ASP A 1 103 ? 2.057 9.842 -16.269 1.00 85.94 103 ASP A C 1
ATOM 811 O O . ASP A 1 103 ? 1.915 11.039 -16.009 1.00 85.94 103 ASP A O 1
ATOM 815 N N . GLU A 1 104 ? 1.969 8.912 -15.318 1.00 87.62 104 GLU A N 1
ATOM 816 C CA . GLU A 1 104 ? 1.690 9.205 -13.920 1.00 87.62 104 GLU A CA 1
ATOM 817 C C . GLU A 1 104 ? 2.978 9.215 -13.087 1.00 87.62 104 GLU A C 1
ATOM 819 O O . GLU A 1 104 ? 3.884 8.394 -13.244 1.00 87.62 104 GLU A O 1
ATOM 824 N N . TYR A 1 105 ? 3.043 10.140 -12.130 1.00 86.75 105 TYR A N 1
ATOM 825 C CA . TYR A 1 105 ? 4.161 10.234 -11.183 1.00 86.75 105 TYR A CA 1
ATOM 826 C C . TYR A 1 105 ? 3.913 9.428 -9.907 1.00 86.75 105 TYR A C 1
ATOM 828 O O . TYR A 1 105 ? 4.854 9.011 -9.221 1.00 86.75 105 TYR A O 1
ATOM 836 N N . SER A 1 106 ? 2.640 9.229 -9.572 1.00 91.25 106 SER A N 1
ATOM 837 C CA . SER A 1 106 ? 2.225 8.580 -8.342 1.00 91.25 106 SER A CA 1
ATOM 838 C C . SER A 1 106 ? 0.788 8.092 -8.403 1.00 91.25 106 SER A C 1
ATOM 840 O O . SER A 1 106 ? -0.044 8.711 -9.060 1.00 91.25 106 SER A O 1
ATOM 842 N N . ILE A 1 107 ? 0.496 7.061 -7.618 1.00 93.69 107 ILE A N 1
ATOM 843 C CA . ILE A 1 107 ? -0.859 6.585 -7.336 1.00 93.69 107 ILE A CA 1
ATOM 844 C C . ILE A 1 107 ? -1.141 6.641 -5.840 1.00 93.69 107 ILE A C 1
ATOM 846 O O . ILE A 1 107 ? -0.219 6.594 -5.021 1.00 93.69 107 ILE A O 1
ATOM 850 N N . ASN A 1 108 ? -2.424 6.670 -5.489 1.00 95.25 108 ASN A N 1
ATOM 851 C CA . ASN A 1 108 ? -2.869 6.635 -4.103 1.00 95.25 108 ASN A CA 1
ATOM 852 C C . ASN A 1 108 ? -3.477 5.279 -3.738 1.00 95.25 108 ASN A C 1
ATOM 854 O O . ASN A 1 108 ? -4.142 4.617 -4.544 1.00 95.25 108 ASN A O 1
ATOM 858 N N . PHE A 1 109 ? -3.274 4.884 -2.488 1.00 95.69 109 PHE A N 1
ATOM 859 C CA . PHE A 1 109 ? -3.951 3.756 -1.864 1.00 95.69 109 PHE A CA 1
ATOM 860 C C . PHE A 1 109 ? -4.245 4.057 -0.394 1.00 95.69 109 PHE A C 1
ATOM 862 O O . PHE A 1 109 ? -3.684 4.980 0.193 1.00 95.69 109 PHE A O 1
ATOM 869 N N . ARG A 1 110 ? -5.115 3.265 0.220 1.00 95.12 110 ARG A N 1
ATOM 870 C CA . ARG A 1 110 ? -5.434 3.326 1.645 1.00 95.12 110 ARG A CA 1
ATOM 871 C C . ARG A 1 110 ? -5.258 1.968 2.291 1.00 95.12 110 ARG A C 1
ATOM 873 O O . ARG A 1 110 ? -5.395 0.928 1.643 1.00 95.12 110 ARG A O 1
ATOM 880 N N . VAL A 1 111 ? -4.991 1.998 3.590 1.00 94.38 111 VAL A N 1
ATOM 881 C CA . VAL A 1 111 ? -4.919 0.815 4.446 1.00 94.38 111 VAL A CA 1
ATOM 882 C C . VAL A 1 111 ? -6.057 0.887 5.453 1.00 94.38 111 VAL A C 1
ATOM 884 O O . VAL A 1 111 ? -6.228 1.908 6.116 1.00 94.38 111 VAL A O 1
ATOM 887 N N . ALA A 1 112 ? -6.827 -0.186 5.581 1.00 92.19 112 ALA A N 1
ATOM 888 C CA . ALA A 1 112 ? -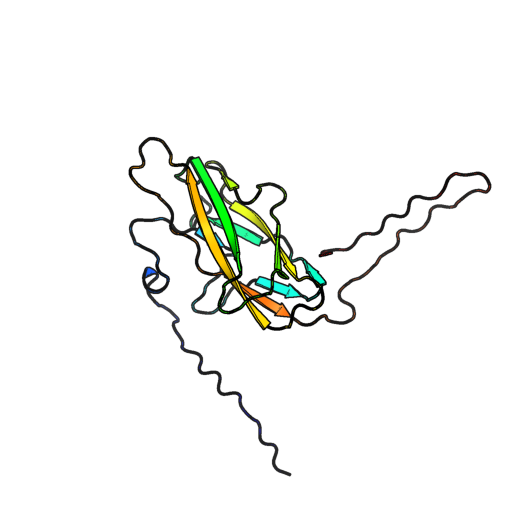7.848 -0.326 6.610 1.00 92.19 112 ALA A CA 1
ATOM 889 C C . ALA A 1 112 ? -7.491 -1.463 7.563 1.00 92.19 112 ALA A C 1
ATOM 891 O O . ALA A 1 112 ? -7.025 -2.516 7.127 1.00 92.19 112 ALA A O 1
ATOM 892 N N . ALA A 1 113 ? -7.721 -1.248 8.855 1.00 91.94 113 ALA A N 1
ATOM 893 C CA . ALA A 1 113 ? -7.652 -2.281 9.877 1.00 91.94 113 ALA A CA 1
ATOM 894 C C . ALA A 1 113 ? -9.076 -2.688 10.263 1.00 91.94 113 ALA A C 1
ATOM 896 O O . ALA A 1 113 ? -9.859 -1.867 10.748 1.00 91.94 113 ALA A O 1
ATOM 897 N N . LYS A 1 114 ? -9.412 -3.961 10.041 1.00 89.19 114 LYS A N 1
ATOM 898 C CA . LYS A 1 114 ? -10.686 -4.544 10.474 1.00 89.19 114 LYS A CA 1
ATOM 899 C C . LYS A 1 114 ? -10.747 -4.628 11.997 1.00 89.19 114 LYS A C 1
ATOM 901 O O . LYS A 1 114 ? -9.714 -4.665 12.662 1.00 89.19 114 LYS A O 1
ATOM 906 N N . ILE A 1 115 ? -11.974 -4.714 12.511 1.00 83.81 115 ILE A N 1
ATOM 907 C CA . ILE A 1 115 ? -12.243 -4.930 13.933 1.00 83.81 115 ILE A CA 1
ATOM 908 C C . ILE A 1 115 ? -11.505 -6.174 14.453 1.00 83.81 115 ILE A C 1
ATOM 910 O O . ILE A 1 115 ? -11.312 -7.158 13.730 1.00 83.81 115 ILE A O 1
ATOM 914 N N . ASP A 1 116 ? -11.080 -6.109 15.712 1.00 83.50 116 ASP A N 1
ATOM 915 C CA . ASP A 1 116 ? -10.352 -7.167 16.417 1.00 83.50 116 ASP A CA 1
ATOM 916 C C . ASP A 1 116 ? -8.965 -7.469 15.832 1.00 83.50 116 ASP A C 1
ATOM 918 O O . ASP A 1 116 ? -8.431 -8.571 16.024 1.00 83.50 116 ASP A O 1
ATOM 922 N N . LEU A 1 117 ? -8.362 -6.537 15.089 1.00 87.19 117 LEU A N 1
ATOM 923 C CA . LEU A 1 117 ? -6.940 -6.625 14.778 1.00 87.19 117 LEU A CA 1
ATOM 924 C C . LEU A 1 117 ? -6.132 -6.193 16.004 1.00 87.19 117 LEU A C 1
ATOM 926 O O . LEU A 1 117 ? -6.261 -5.075 16.502 1.00 87.19 117 LEU A O 1
ATOM 930 N N . SER A 1 118 ? -5.281 -7.093 16.493 1.00 86.69 118 SER A N 1
ATOM 931 C CA . SER A 1 118 ? -4.395 -6.821 17.619 1.00 86.69 118 SER A CA 1
ATOM 932 C C . SER A 1 118 ? -3.537 -5.585 17.347 1.00 86.69 118 SER A C 1
ATOM 934 O O . SER A 1 118 ? -2.991 -5.413 16.259 1.00 86.69 118 SER A O 1
ATOM 936 N N . LYS A 1 119 ? -3.349 -4.740 18.365 1.00 89.19 119 LYS A N 1
ATOM 937 C CA . LYS A 1 119 ? -2.346 -3.673 18.287 1.00 89.19 119 LYS A CA 1
ATOM 938 C C . LYS A 1 119 ? -0.964 -4.282 18.044 1.00 89.19 119 LYS A C 1
ATOM 940 O O . LYS A 1 119 ? -0.603 -5.275 18.682 1.00 89.19 119 LYS A O 1
ATOM 945 N N . GLY A 1 120 ? -0.183 -3.680 17.159 1.00 90.06 120 GLY A N 1
ATOM 946 C CA . GLY A 1 120 ? 1.114 -4.236 16.804 1.00 90.06 120 GLY A CA 1
ATOM 947 C C . GLY A 1 120 ? 1.716 -3.656 15.537 1.00 90.06 120 GLY A C 1
ATOM 948 O O . GLY A 1 120 ? 1.197 -2.716 14.936 1.00 90.06 120 GLY A O 1
ATOM 949 N N . LEU A 1 121 ? 2.847 -4.241 15.158 1.00 92.31 121 LEU A N 1
ATOM 950 C CA . LEU A 1 121 ? 3.599 -3.898 13.964 1.00 92.31 121 LEU A CA 1
ATOM 951 C C . LEU A 1 121 ? 3.405 -4.990 12.914 1.00 92.31 121 LEU A C 1
ATOM 953 O O . LEU A 1 121 ? 3.730 -6.154 13.147 1.00 92.31 121 LEU A O 1
ATOM 957 N N . TYR A 1 122 ? 2.904 -4.587 11.755 1.00 93.81 122 TYR A N 1
ATOM 958 C CA . TYR A 1 122 ? 2.642 -5.434 10.601 1.00 93.81 122 TYR A CA 1
ATOM 959 C C . TYR A 1 122 ? 3.443 -4.934 9.403 1.00 93.81 122 TYR A C 1
ATOM 961 O O . TYR A 1 122 ? 3.847 -3.773 9.350 1.00 93.81 122 TYR A O 1
ATOM 969 N N . TYR A 1 123 ? 3.662 -5.798 8.419 1.00 93.19 123 TYR A N 1
ATOM 970 C CA . TYR A 1 123 ? 4.363 -5.432 7.194 1.00 93.19 123 TYR A CA 1
ATOM 971 C C . TYR A 1 123 ? 3.520 -5.734 5.964 1.00 93.19 123 TYR A C 1
ATOM 973 O O . TYR A 1 123 ? 2.963 -6.827 5.843 1.00 93.19 123 TYR A O 1
ATOM 981 N N . ILE A 1 124 ? 3.512 -4.777 5.039 1.00 93.81 124 ILE A N 1
ATOM 982 C CA . ILE A 1 124 ? 3.053 -4.975 3.667 1.00 93.81 124 ILE A CA 1
ATOM 983 C C . ILE A 1 124 ? 4.247 -5.459 2.850 1.00 93.81 124 ILE A C 1
ATOM 985 O O . ILE A 1 124 ? 5.252 -4.750 2.714 1.00 93.81 124 ILE A O 1
ATOM 989 N N . ASP A 1 125 ? 4.126 -6.662 2.311 1.00 93.12 125 ASP A N 1
ATOM 990 C CA . ASP A 1 125 ? 5.034 -7.218 1.325 1.00 93.12 125 ASP A CA 1
ATOM 991 C C . ASP A 1 125 ? 4.528 -6.854 -0.072 1.00 93.12 125 ASP A C 1
ATOM 993 O O . ASP A 1 125 ? 3.384 -7.127 -0.434 1.00 93.12 125 ASP A O 1
ATOM 997 N N . TRP A 1 126 ? 5.397 -6.227 -0.861 1.00 93.62 126 TRP A N 1
ATOM 998 C CA . TRP A 1 126 ? 5.066 -5.771 -2.204 1.00 93.62 126 TRP A CA 1
ATOM 999 C C . TRP A 1 126 ? 5.618 -6.719 -3.258 1.00 93.62 126 TRP A C 1
ATOM 1001 O O . TRP A 1 126 ? 6.801 -7.083 -3.245 1.00 93.62 126 TRP A O 1
ATOM 1011 N N . THR A 1 127 ? 4.768 -7.048 -4.220 1.00 93.94 127 THR A N 1
ATOM 1012 C CA . THR A 1 127 ? 5.188 -7.582 -5.515 1.00 93.94 127 THR A CA 1
ATOM 1013 C C . THR A 1 127 ? 4.816 -6.587 -6.607 1.00 93.94 127 THR A C 1
ATOM 1015 O O . THR A 1 127 ? 3.918 -5.761 -6.421 1.00 93.94 127 THR A O 1
ATOM 1018 N N . ILE A 1 128 ? 5.571 -6.610 -7.703 1.00 94.31 128 ILE A N 1
ATOM 1019 C CA . ILE A 1 128 ? 5.345 -5.735 -8.851 1.00 94.31 128 ILE A CA 1
ATOM 1020 C C . ILE A 1 128 ? 5.288 -6.568 -10.122 1.00 94.31 128 ILE A C 1
ATOM 1022 O O . ILE A 1 128 ? 6.068 -7.511 -10.272 1.00 94.31 128 ILE A O 1
ATOM 1026 N N . ASP A 1 129 ? 4.396 -6.183 -11.022 1.00 94.50 129 ASP A N 1
ATOM 1027 C CA . ASP A 1 129 ? 4.351 -6.663 -12.397 1.00 94.50 129 ASP A CA 1
ATOM 1028 C C . ASP A 1 129 ? 4.555 -5.473 -13.343 1.00 94.50 129 ASP A C 1
ATOM 1030 O O . ASP A 1 129 ? 3.832 -4.477 -13.283 1.00 94.50 129 ASP A O 1
ATOM 1034 N N . GLU A 1 130 ? 5.596 -5.539 -14.170 1.00 92.62 130 GLU A N 1
ATOM 1035 C CA . GLU A 1 130 ? 6.034 -4.439 -15.028 1.00 92.62 130 GLU A CA 1
ATOM 1036 C C . GLU A 1 130 ? 5.716 -4.759 -16.489 1.00 92.62 130 GLU A C 1
ATOM 1038 O O . GLU A 1 130 ? 6.273 -5.683 -17.084 1.00 92.62 130 GLU A O 1
ATOM 1043 N N . SER A 1 131 ? 4.863 -3.941 -17.106 1.00 92.62 131 SER A N 1
ATOM 1044 C CA . SER A 1 131 ? 4.678 -3.971 -18.556 1.00 92.62 131 SER A CA 1
ATOM 1045 C C . SER A 1 131 ? 5.717 -3.072 -19.215 1.00 92.62 131 SER A C 1
ATOM 1047 O O . SER A 1 131 ? 5.648 -1.842 -19.142 1.00 92.62 131 SER A O 1
ATOM 1049 N N . ARG A 1 132 ? 6.694 -3.708 -19.856 1.00 87.94 132 ARG A N 1
ATOM 1050 C CA . ARG A 1 132 ? 7.854 -3.049 -20.465 1.00 87.94 132 ARG A CA 1
ATOM 1051 C C . ARG A 1 132 ? 7.462 -2.124 -21.621 1.00 87.94 132 ARG A C 1
ATOM 1053 O O . ARG A 1 132 ? 6.522 -2.400 -22.368 1.00 87.94 132 ARG A O 1
ATOM 1060 N N . GLN A 1 133 ? 8.212 -1.033 -21.769 1.00 85.75 133 GLN A N 1
ATOM 1061 C CA . GLN A 1 133 ? 8.194 -0.219 -22.983 1.00 85.75 133 GLN A CA 1
ATOM 1062 C C . GLN A 1 133 ? 9.099 -0.841 -24.050 1.00 85.75 133 GLN A C 1
ATOM 1064 O O . GLN A 1 133 ? 10.094 -1.492 -23.729 1.00 85.75 133 GLN A O 1
ATOM 1069 N N . ASP A 1 134 ? 8.739 -0.649 -25.317 1.00 76.38 134 ASP A N 1
ATOM 1070 C CA . ASP A 1 134 ? 9.509 -1.167 -26.444 1.00 76.38 134 ASP A CA 1
ATOM 1071 C C . ASP A 1 134 ? 10.905 -0.520 -26.430 1.00 76.38 134 ASP A C 1
ATOM 1073 O O . ASP A 1 134 ? 11.028 0.703 -26.379 1.00 76.38 134 ASP A O 1
ATOM 1077 N N . GLY A 1 135 ? 11.955 -1.348 -26.395 1.00 76.06 135 GLY A N 1
ATOM 1078 C CA . GLY A 1 135 ? 13.350 -0.908 -26.248 1.00 76.06 135 GLY A CA 1
ATOM 1079 C C . GLY A 1 135 ? 13.989 -1.168 -24.875 1.00 76.06 135 GLY A C 1
ATOM 1080 O O . GLY A 1 135 ? 15.196 -0.981 -24.736 1.00 76.06 135 GLY A O 1
ATOM 1081 N N . LEU A 1 136 ? 13.237 -1.644 -23.874 1.00 78.06 136 LEU A N 1
ATOM 1082 C CA . LEU A 1 136 ? 13.797 -2.134 -22.604 1.00 78.06 136 LEU A CA 1
ATOM 1083 C C . LEU A 1 136 ? 14.064 -3.647 -22.667 1.00 78.06 136 LEU A C 1
ATOM 1085 O O . LEU A 1 136 ? 13.137 -4.433 -22.868 1.00 78.06 136 LEU A O 1
ATOM 1089 N N . SER A 1 137 ? 15.318 -4.067 -22.457 1.00 78.62 137 SER A N 1
ATOM 1090 C CA . SER A 1 137 ? 15.692 -5.493 -22.397 1.00 78.62 137 SER A CA 1
ATOM 1091 C C . SER A 1 137 ? 15.181 -6.172 -21.124 1.00 78.62 137 SER A C 1
ATOM 1093 O O . SER A 1 137 ? 14.691 -7.300 -21.169 1.00 78.62 137 SER A O 1
ATOM 1095 N N . ASP A 1 138 ? 15.222 -5.450 -20.004 1.00 83.81 138 ASP A N 1
ATOM 1096 C CA . ASP A 1 138 ? 14.939 -5.948 -18.660 1.00 83.81 138 ASP A CA 1
ATOM 1097 C C . ASP A 1 138 ? 13.974 -5.029 -17.904 1.00 83.81 138 ASP A C 1
ATOM 1099 O O . ASP A 1 138 ? 13.753 -3.880 -18.289 1.00 83.81 138 ASP A O 1
ATOM 1103 N N . ASN A 1 139 ? 13.425 -5.532 -16.794 1.00 86.12 139 ASN A N 1
ATOM 1104 C CA . ASN A 1 139 ? 12.595 -4.734 -15.890 1.00 86.12 139 ASN A CA 1
ATOM 1105 C C . ASN A 1 139 ? 13.390 -3.543 -15.348 1.00 86.12 139 ASN A C 1
ATOM 1107 O O . ASN A 1 139 ? 14.478 -3.713 -14.779 1.00 86.12 139 ASN A O 1
ATOM 1111 N N . ALA A 1 140 ? 12.817 -2.352 -15.482 1.00 88.44 140 ALA A N 1
ATOM 1112 C CA . ALA A 1 140 ? 13.432 -1.109 -15.062 1.00 88.44 140 ALA A CA 1
ATOM 1113 C C . ALA A 1 140 ? 13.350 -0.899 -13.546 1.00 88.44 140 ALA A C 1
ATOM 1115 O O . ALA A 1 140 ? 14.170 -0.148 -13.013 1.00 88.44 140 ALA A O 1
ATOM 1116 N N . TYR A 1 141 ? 12.404 -1.534 -12.843 1.00 89.69 141 TYR A N 1
ATOM 1117 C CA . TYR A 1 141 ? 12.125 -1.238 -11.435 1.00 89.69 141 TYR A CA 1
ATOM 1118 C C . TYR A 1 141 ? 12.458 -2.376 -10.466 1.00 89.69 141 TYR A C 1
ATOM 1120 O O . TYR A 1 141 ? 12.312 -3.567 -10.745 1.00 89.69 141 TYR A O 1
ATOM 1128 N N . ASN A 1 142 ? 12.900 -1.988 -9.270 1.00 89.38 142 ASN A N 1
ATOM 1129 C CA . ASN A 1 142 ? 12.947 -2.864 -8.107 1.00 89.38 142 ASN A CA 1
ATOM 1130 C C . ASN A 1 142 ? 11.589 -2.866 -7.404 1.00 89.38 142 ASN A C 1
ATOM 1132 O O . ASN A 1 142 ? 10.941 -1.823 -7.293 1.00 89.38 142 ASN A O 1
ATOM 1136 N N . LYS A 1 143 ? 11.203 -4.019 -6.843 1.00 90.00 143 LYS A N 1
ATOM 1137 C CA . LYS A 1 143 ? 10.061 -4.067 -5.925 1.00 90.00 143 LYS A CA 1
ATOM 1138 C C . LYS A 1 143 ? 10.292 -3.111 -4.741 1.00 90.00 143 LYS A C 1
ATOM 1140 O O . LYS A 1 143 ? 11.435 -2.996 -4.283 1.00 90.00 143 LYS A O 1
ATOM 1145 N N . PRO A 1 144 ? 9.243 -2.446 -4.229 1.00 91.44 144 PRO A N 1
ATOM 1146 C CA . PRO A 1 144 ? 9.361 -1.634 -3.028 1.00 91.44 144 PRO A CA 1
ATOM 1147 C C . PRO A 1 144 ? 9.872 -2.438 -1.829 1.00 91.44 144 PRO A C 1
ATOM 1149 O O . PRO A 1 144 ? 9.659 -3.649 -1.717 1.00 91.44 144 PRO A O 1
ATOM 1152 N N . VAL A 1 145 ? 10.510 -1.740 -0.892 1.00 90.31 145 VAL A N 1
ATOM 1153 C CA . VAL A 1 145 ? 10.799 -2.302 0.432 1.00 90.31 145 VAL A CA 1
ATOM 1154 C C . VAL A 1 145 ? 9.505 -2.604 1.176 1.00 90.31 145 VAL A C 1
ATOM 1156 O O . VAL A 1 145 ? 8.494 -1.925 0.993 1.00 90.31 145 VAL A O 1
ATOM 1159 N N . LYS A 1 146 ? 9.559 -3.604 2.061 1.00 91.38 146 LYS A N 1
ATOM 1160 C CA . LYS A 1 146 ? 8.450 -3.927 2.962 1.00 91.38 146 LYS A CA 1
ATOM 1161 C C . LYS A 1 146 ? 8.044 -2.678 3.737 1.00 91.38 146 LYS A C 1
ATOM 1163 O O . LYS A 1 146 ? 8.900 -2.034 4.345 1.00 91.38 146 LYS A O 1
ATOM 1168 N N . THR A 1 147 ? 6.763 -2.334 3.715 1.00 92.56 147 THR A N 1
ATOM 1169 C CA . THR A 1 147 ? 6.260 -1.119 4.369 1.00 92.56 147 THR A CA 1
ATOM 1170 C C . THR A 1 147 ? 5.697 -1.464 5.736 1.00 92.56 147 THR A C 1
ATOM 1172 O O . THR A 1 147 ? 4.873 -2.368 5.851 1.00 92.56 147 THR A O 1
ATOM 1175 N N . LEU A 1 148 ? 6.146 -0.757 6.773 1.00 94.06 148 LEU A N 1
ATOM 1176 C CA . LEU A 1 148 ? 5.668 -0.960 8.138 1.00 94.06 148 LEU A CA 1
ATOM 1177 C C . LEU A 1 148 ? 4.298 -0.302 8.335 1.00 94.06 148 LEU A C 1
ATOM 1179 O O . LEU A 1 148 ? 4.134 0.888 8.056 1.00 94.06 148 LEU A O 1
ATOM 1183 N N . VAL A 1 149 ? 3.357 -1.077 8.867 1.00 94.44 149 VAL A N 1
ATOM 1184 C CA . VAL A 1 149 ? 2.030 -0.648 9.310 1.00 94.44 149 VAL A CA 1
ATOM 1185 C C . VAL A 1 149 ? 1.955 -0.827 10.822 1.00 94.44 149 VAL A C 1
ATOM 1187 O O . VAL A 1 149 ? 2.028 -1.940 11.336 1.00 94.44 149 VAL A O 1
ATOM 1190 N N . GLU A 1 150 ? 1.818 0.273 11.547 1.00 93.62 150 GLU A N 1
ATOM 1191 C CA . GLU A 1 150 ? 1.542 0.280 12.977 1.00 93.62 150 GLU A CA 1
ATOM 1192 C C . GLU A 1 150 ? 0.030 0.341 13.196 1.00 93.62 150 GLU A C 1
ATOM 1194 O O . GLU A 1 150 ? -0.621 1.322 12.825 1.00 93.62 150 GLU A O 1
ATOM 1199 N N . VAL A 1 151 ? -0.517 -0.708 13.810 1.00 91.25 151 VAL A N 1
ATOM 1200 C CA . VAL A 1 151 ? -1.913 -0.761 14.244 1.00 91.25 151 VAL A CA 1
ATOM 1201 C C . VAL A 1 151 ? -1.978 -0.311 15.695 1.00 91.25 151 VAL A C 1
ATOM 1203 O O . VAL A 1 151 ? -1.444 -0.969 16.595 1.00 91.25 151 VAL A O 1
ATOM 1206 N N . VAL A 1 152 ? -2.648 0.815 15.922 1.00 87.81 152 VAL A N 1
ATOM 1207 C CA . VAL A 1 152 ? -2.812 1.414 17.248 1.00 87.81 152 VAL A CA 1
ATOM 1208 C C . VAL A 1 152 ? -4.202 1.093 17.793 1.00 87.81 152 VAL A C 1
ATOM 1210 O O . VAL A 1 152 ? -5.194 1.087 17.062 1.00 87.81 152 VAL A O 1
ATOM 1213 N N . ALA A 1 153 ? -4.275 0.834 19.100 1.00 79.94 153 ALA A N 1
ATOM 1214 C CA . ALA A 1 153 ? -5.526 0.530 19.785 1.00 79.94 153 ALA A CA 1
ATOM 1215 C C . ALA A 1 153 ? -6.560 1.647 19.602 1.00 79.94 153 ALA A C 1
ATOM 1217 O O . ALA A 1 153 ? -6.222 2.830 19.669 1.00 79.94 153 ALA A O 1
ATOM 1218 N N . LYS A 1 154 ? -7.830 1.267 19.442 1.00 70.62 154 LYS A N 1
ATOM 1219 C CA . LYS A 1 154 ? -8.961 2.190 19.327 1.00 70.62 154 LYS A CA 1
ATOM 1220 C C . LYS A 1 154 ? -8.957 3.210 20.472 1.00 70.62 154 LYS A C 1
ATOM 1222 O O . LYS A 1 154 ? -9.129 2.859 21.637 1.00 70.62 154 LYS A O 1
ATOM 1227 N N . THR A 1 155 ? -8.794 4.488 20.141 1.00 64.31 155 THR A N 1
ATOM 1228 C CA . THR A 1 155 ? -8.985 5.586 21.094 1.00 64.31 155 THR A CA 1
ATOM 1229 C C . THR A 1 155 ? -10.464 5.951 21.165 1.00 64.31 155 THR A C 1
ATOM 1231 O O . THR A 1 155 ? -11.138 6.122 20.144 1.00 64.31 155 THR A O 1
ATOM 1234 N N . SER A 1 156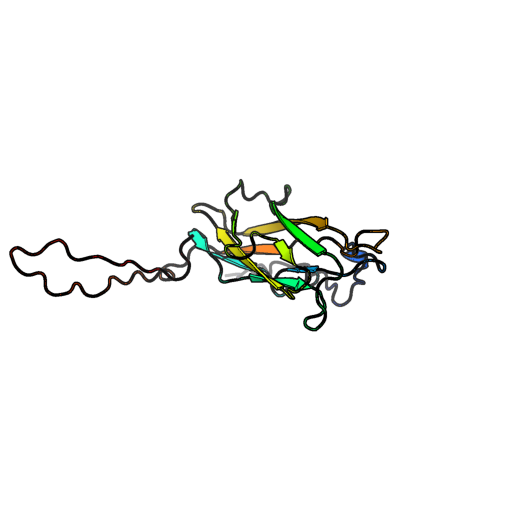 ? -11.001 6.069 22.380 1.00 59.00 156 SER A N 1
ATOM 1235 C CA . SER A 1 156 ? -12.340 6.619 22.584 1.00 59.00 156 SER A CA 1
ATOM 1236 C C . SER A 1 156 ? -12.368 8.069 22.071 1.00 59.00 156 SER A C 1
ATOM 1238 O O . SER A 1 156 ? -11.431 8.826 22.306 1.00 59.00 156 SER A O 1
ATOM 1240 N N . LYS A 1 157 ? -13.442 8.455 21.361 1.00 57.97 157 LYS A N 1
ATOM 1241 C CA . LYS A 1 157 ? -13.677 9.786 20.738 1.00 57.97 157 LYS A CA 1
ATOM 1242 C C . LYS A 1 157 ? -13.030 10.075 19.372 1.00 57.97 157 LYS A C 1
ATOM 1244 O O . LYS A 1 157 ? -13.109 11.215 18.923 1.00 57.97 157 LYS A O 1
ATOM 1249 N N . LYS A 1 158 ? -12.444 9.096 18.670 1.00 57.19 158 LYS A N 1
ATOM 1250 C CA . LYS A 1 158 ? -11.888 9.362 17.328 1.00 57.19 158 LYS A CA 1
ATOM 1251 C C . LYS A 1 158 ? -12.943 9.440 16.214 1.00 57.19 158 LYS A C 1
ATOM 1253 O O . LYS A 1 158 ? -12.843 10.294 15.339 1.00 57.19 158 LYS A O 1
ATOM 1258 N N . TYR A 1 159 ? -13.961 8.581 16.252 1.00 58.94 159 TYR A N 1
ATOM 1259 C CA . TYR A 1 159 ? -15.064 8.633 15.290 1.00 58.94 159 TYR A CA 1
ATOM 1260 C C . TYR A 1 159 ? -16.112 9.626 15.780 1.00 58.94 159 TYR A C 1
ATOM 1262 O O . TYR A 1 159 ? -16.733 9.418 16.825 1.00 58.94 159 TYR A O 1
ATOM 1270 N N . LYS A 1 160 ? -16.293 10.718 15.037 1.00 57.50 160 LYS A N 1
ATOM 1271 C CA . LYS A 1 160 ? -17.385 11.663 15.254 1.00 57.50 160 LYS A CA 1
ATOM 1272 C C . LYS A 1 160 ? -18.477 11.348 14.243 1.00 57.50 160 LYS A C 1
ATOM 1274 O O . LYS A 1 160 ? -18.326 11.623 13.060 1.00 57.50 160 LYS A O 1
ATOM 1279 N N . PHE A 1 161 ? -19.567 10.768 14.721 1.00 60.78 161 PHE A N 1
ATOM 1280 C CA . PHE A 1 161 ? -20.777 10.630 13.925 1.00 60.78 161 PHE A CA 1
ATOM 1281 C C . PHE A 1 161 ? -21.527 11.958 14.001 1.00 60.78 161 PHE A C 1
ATOM 1283 O O . PHE A 1 161 ? -21.812 12.451 15.093 1.00 60.78 161 PHE A O 1
ATOM 1290 N N . ALA A 1 162 ? -21.808 12.556 12.849 1.00 62.28 162 ALA A N 1
ATOM 1291 C CA . ALA A 1 162 ? -22.695 13.702 12.749 1.00 62.28 162 ALA A CA 1
ATOM 1292 C C . ALA A 1 162 ? -23.906 13.281 11.920 1.00 62.28 162 ALA A C 1
ATOM 1294 O O . ALA A 1 162 ? -23.759 12.782 10.806 1.00 62.28 162 ALA A O 1
ATOM 1295 N N . VAL A 1 163 ? -25.096 13.466 12.484 1.00 61.28 163 VAL A N 1
ATOM 1296 C CA . VAL A 1 163 ? -26.349 13.363 11.740 1.00 61.28 163 VAL A CA 1
ATOM 1297 C C . VAL A 1 163 ? -26.675 14.775 11.274 1.00 61.28 163 VAL A C 1
ATOM 1299 O O . VAL A 1 163 ? -26.730 15.695 12.091 1.00 61.28 163 VAL A O 1
ATOM 1302 N N . SER A 1 164 ? -26.824 14.969 9.965 1.00 66.94 164 SER A N 1
ATOM 1303 C CA . SER A 1 164 ? -27.273 16.252 9.423 1.00 66.94 164 SER A CA 1
ATOM 1304 C C . SER A 1 164 ? -28.669 16.589 9.952 1.00 66.94 164 SER A C 1
ATOM 1306 O O . SER A 1 164 ? -29.493 15.691 10.126 1.00 66.94 164 SER A O 1
ATOM 1308 N N . THR A 1 165 ? -28.944 17.873 10.189 1.00 68.44 165 THR A N 1
ATOM 1309 C CA . THR A 1 165 ? -30.251 18.353 10.653 1.00 68.44 165 THR A CA 1
ATOM 1310 C C . THR A 1 165 ? -31.357 17.816 9.748 1.00 68.44 165 THR A C 1
ATOM 1312 O O . THR A 1 165 ? -31.294 17.990 8.532 1.00 68.44 165 THR A O 1
ATOM 1315 N N . ILE A 1 166 ? -32.354 17.151 10.332 1.00 65.69 166 ILE A N 1
ATOM 1316 C CA . ILE A 1 166 ? -33.511 16.658 9.583 1.00 65.69 166 ILE A CA 1
ATOM 1317 C C . ILE A 1 166 ? -34.307 17.894 9.126 1.00 65.69 166 ILE A C 1
ATOM 1319 O O . ILE A 1 166 ? -34.720 18.676 9.988 1.00 65.69 166 ILE A O 1
ATOM 1323 N N . PRO A 1 167 ? -34.502 18.127 7.813 1.00 68.00 167 PRO A N 1
ATOM 1324 C CA . PRO A 1 167 ? -35.371 19.206 7.351 1.00 68.00 167 PRO A CA 1
ATOM 1325 C C . PRO A 1 167 ? -36.804 18.970 7.850 1.00 68.00 167 PRO A C 1
ATOM 1327 O O . PRO A 1 167 ? -37.206 17.828 8.060 1.00 68.00 167 PRO A O 1
ATOM 1330 N N . ALA A 1 168 ? -37.568 20.044 8.076 1.00 68.12 168 ALA A N 1
ATOM 1331 C CA . ALA A 1 168 ? -38.921 19.951 8.623 1.00 68.12 168 ALA A CA 1
ATOM 1332 C C . ALA A 1 168 ? -39.776 18.956 7.815 1.00 68.12 168 ALA A C 1
ATOM 1334 O O . ALA A 1 168 ? -40.003 19.145 6.622 1.00 68.12 168 ALA A O 1
ATOM 1335 N N . VAL A 1 169 ? -40.227 17.884 8.472 1.00 64.44 169 VAL A N 1
ATOM 1336 C CA . VAL A 1 169 ? -41.075 16.857 7.858 1.00 64.44 169 VAL A CA 1
ATOM 1337 C C . VAL A 1 169 ? -42.527 17.277 8.046 1.00 64.44 169 VAL A C 1
ATOM 1339 O O . VAL A 1 169 ? -43.019 17.364 9.172 1.00 64.44 169 VAL A O 1
ATOM 1342 N N . TYR A 1 170 ? -43.217 17.568 6.948 1.00 64.50 170 TYR A N 1
ATOM 1343 C CA . TYR A 1 170 ? -44.630 17.940 6.972 1.00 64.50 170 TYR A CA 1
ATOM 1344 C C . TYR A 1 170 ? -45.511 16.683 6.995 1.00 64.50 170 TYR A C 1
ATOM 1346 O O . TYR A 1 170 ? -45.194 15.678 6.357 1.00 64.50 170 TYR A O 1
ATOM 1354 N N . LYS A 1 171 ? -46.634 16.722 7.729 1.00 57.16 171 LYS A N 1
ATOM 1355 C CA . LYS A 1 171 ? -47.621 15.626 7.746 1.00 57.16 171 LYS A CA 1
ATOM 1356 C C . LYS A 1 171 ? -48.088 15.337 6.312 1.00 57.16 171 LYS A C 1
ATOM 1358 O O . LYS A 1 171 ? -48.657 16.217 5.677 1.00 57.16 171 LYS A O 1
ATOM 1363 N N . GLY A 1 172 ? -47.859 14.111 5.837 1.00 66.75 172 GLY A N 1
ATOM 1364 C CA . GLY A 1 172 ? -48.188 13.672 4.474 1.00 66.75 172 GLY A CA 1
ATOM 1365 C C . GLY A 1 172 ? -47.027 13.716 3.471 1.00 66.75 172 GLY A C 1
ATOM 1366 O O . GLY A 1 172 ? -47.230 13.333 2.325 1.00 66.75 172 GLY A O 1
ATOM 1367 N N . GLY A 1 173 ? -45.830 14.158 3.877 1.00 63.75 173 GLY A N 1
ATOM 1368 C CA . GLY A 1 173 ? -44.618 14.097 3.053 1.00 63.75 173 GLY A CA 1
ATOM 1369 C C . GLY A 1 173 ? -43.877 12.761 3.166 1.00 63.75 173 GLY A C 1
ATOM 1370 O O . GLY A 1 173 ? -43.921 12.103 4.207 1.00 63.75 173 GLY A O 1
ATOM 1371 N N . GLU A 1 174 ? -43.188 12.373 2.090 1.00 67.31 174 GLU A N 1
ATOM 1372 C CA . GLU A 1 174 ? -42.304 11.203 2.057 1.00 67.31 174 GLU A CA 1
ATOM 1373 C C . GLU A 1 174 ? -41.109 11.357 3.020 1.00 67.31 174 GLU A C 1
ATOM 1375 O O . GLU A 1 174 ? -40.706 12.463 3.386 1.00 67.31 174 GLU A O 1
ATOM 1380 N N . SER A 1 175 ? -40.559 10.221 3.456 1.00 62.78 175 SER A N 1
ATOM 1381 C CA . SER A 1 175 ? -39.470 10.109 4.435 1.00 62.78 175 SER A CA 1
ATOM 1382 C C . SER A 1 175 ? -38.285 11.045 4.155 1.00 62.78 175 SER A C 1
ATOM 1384 O O . SER A 1 175 ? -37.775 11.105 3.039 1.00 62.78 175 SER A O 1
ATOM 1386 N N . ALA A 1 176 ? -37.780 11.722 5.194 1.00 64.50 176 ALA A N 1
ATOM 1387 C CA . ALA A 1 176 ? -36.602 12.581 5.073 1.00 64.50 176 ALA A CA 1
ATOM 1388 C C . ALA A 1 176 ? -35.324 11.757 4.808 1.00 64.50 176 ALA A C 1
ATOM 1390 O O . ALA A 1 176 ? -35.057 10.797 5.541 1.00 64.50 176 ALA A O 1
ATOM 1391 N N . PRO A 1 177 ? -34.494 12.130 3.816 1.00 62.69 177 PRO A N 1
ATOM 1392 C CA . PRO A 1 177 ? -33.242 11.434 3.554 1.00 62.69 177 PRO A CA 1
ATOM 1393 C C . PRO A 1 177 ? -32.228 11.710 4.673 1.00 62.69 177 PRO A C 1
ATOM 1395 O O . PRO A 1 177 ? -31.875 12.856 4.954 1.00 62.69 177 PRO A O 1
ATOM 1398 N N . LEU A 1 178 ? -31.735 10.644 5.306 1.00 61.22 178 LEU A N 1
ATOM 1399 C CA . LEU A 1 178 ? -30.664 10.704 6.300 1.00 61.22 178 LEU A CA 1
ATOM 1400 C C . LEU A 1 178 ? -29.312 10.499 5.611 1.00 61.22 178 LEU A C 1
ATOM 1402 O O . LEU A 1 178 ? -29.080 9.462 4.990 1.00 61.22 178 LEU A O 1
ATOM 1406 N N . LYS A 1 179 ? -28.394 11.460 5.762 1.00 63.53 179 LYS A N 1
ATOM 1407 C CA . LYS A 1 179 ? -26.991 11.300 5.363 1.00 63.53 179 LYS A CA 1
ATOM 1408 C C . LYS A 1 179 ? -26.128 11.113 6.607 1.00 63.53 179 LYS A C 1
ATOM 1410 O O . LYS A 1 179 ? -26.070 11.990 7.466 1.00 63.53 179 LYS A O 1
ATOM 1415 N N . ILE A 1 180 ? -25.438 9.979 6.680 1.00 64.25 180 ILE A N 1
ATOM 1416 C CA . ILE A 1 180 ? -24.417 9.702 7.695 1.00 64.25 180 ILE A CA 1
ATOM 1417 C C . ILE A 1 180 ? -23.058 9.823 7.004 1.00 64.25 180 ILE A C 1
ATOM 1419 O O . ILE A 1 180 ? -22.811 9.142 6.012 1.00 64.25 180 ILE A O 1
ATOM 1423 N N . SER A 1 181 ? -22.185 10.698 7.502 1.00 61.81 181 SER A N 1
ATOM 1424 C CA . SER A 1 181 ? -20.812 10.849 7.002 1.00 61.81 181 SER A CA 1
ATOM 1425 C C . SER A 1 181 ? -19.805 10.548 8.102 1.00 61.81 181 SER A C 1
ATOM 1427 O O . SER A 1 181 ? -19.975 11.000 9.237 1.00 61.81 181 SER A O 1
ATOM 1429 N N . ILE A 1 182 ? -18.747 9.820 7.756 1.00 64.44 182 ILE A N 1
ATOM 1430 C CA . ILE A 1 182 ? -17.648 9.476 8.657 1.00 64.44 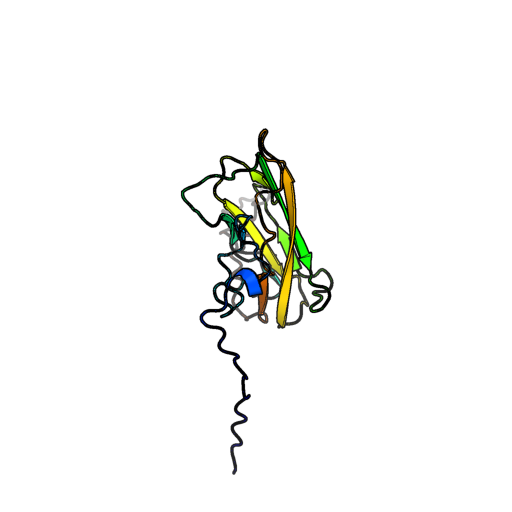182 ILE A CA 1
ATOM 1431 C C . ILE A 1 182 ? -16.343 9.737 7.913 1.00 64.44 182 ILE A C 1
ATOM 1433 O O . ILE A 1 182 ? -16.112 9.166 6.848 1.00 64.44 182 ILE A O 1
ATOM 1437 N N . ASP A 1 183 ? -15.469 10.552 8.498 1.00 60.81 183 ASP A N 1
ATOM 1438 C CA . ASP A 1 183 ? -14.109 10.714 7.995 1.00 60.81 183 ASP A CA 1
ATOM 1439 C C . ASP A 1 183 ? -13.302 9.460 8.370 1.00 60.81 183 ASP A C 1
ATOM 1441 O O . ASP A 1 183 ? -12.897 9.292 9.524 1.00 60.81 183 ASP A O 1
ATOM 1445 N N . ASN A 1 184 ? -13.032 8.598 7.383 1.00 60.59 184 ASN A N 1
ATOM 1446 C CA . ASN A 1 184 ? -12.222 7.370 7.486 1.00 60.59 184 ASN A CA 1
ATOM 1447 C C . ASN A 1 184 ? -12.918 6.147 8.125 1.00 60.59 184 ASN A C 1
ATOM 1449 O O . ASN A 1 184 ? -12.346 5.481 8.998 1.00 60.59 184 ASN A O 1
ATOM 1453 N N . ALA A 1 185 ? -14.140 5.838 7.682 1.00 60.69 185 ALA A N 1
ATOM 1454 C CA . ALA A 1 185 ? -14.744 4.531 7.950 1.00 60.69 185 ALA A CA 1
ATOM 1455 C C . ALA A 1 185 ? -13.898 3.394 7.318 1.00 60.69 185 ALA A C 1
ATOM 1457 O O . ALA A 1 185 ? -13.313 3.620 6.257 1.00 60.69 185 ALA A O 1
ATOM 1458 N N . PRO A 1 186 ? -13.776 2.230 7.986 1.00 54.47 186 PRO A N 1
ATOM 1459 C CA . PRO A 1 186 ? -13.063 1.061 7.464 1.00 54.47 186 PRO A CA 1
ATOM 1460 C C . PRO A 1 186 ? -13.736 0.436 6.238 1.00 54.47 186 PRO A C 1
ATOM 1462 O O . PRO A 1 186 ? -14.978 0.546 6.119 1.00 54.47 186 PRO A O 1
#